Protein AF-Q54JE6-F1 (afdb_monomer_lite)

pLDDT: mean 72.39, std 23.03, range [35.91, 98.5]

Organism: Dictyostelium discoideum (NCBI:txid44689)

Structure (mmCIF, N/CA/C/O backbone):
data_AF-Q54JE6-F1
#
_entry.id   AF-Q54JE6-F1
#
loop_
_atom_site.group_PDB
_atom_site.id
_atom_site.type_symbol
_atom_site.label_atom_id
_atom_site.label_alt_id
_atom_site.label_comp_id
_atom_site.label_asym_id
_atom_site.label_entity_id
_atom_site.label_seq_id
_atom_site.pdbx_PDB_ins_code
_atom_site.Cartn_x
_atom_site.Cartn_y
_atom_site.Cartn_z
_atom_site.occupancy
_atom_site.B_iso_or_equiv
_atom_site.auth_seq_id
_atom_site.auth_comp_id
_atom_site.auth_asym_id
_atom_site.auth_atom_id
_atom_site.pdbx_PDB_model_num
ATOM 1 N N . MET A 1 1 ? 4.715 5.541 -47.141 1.00 47.19 1 MET A N 1
ATOM 2 C CA . MET A 1 1 ? 5.107 5.409 -48.562 1.00 47.19 1 MET A CA 1
ATOM 3 C C . MET A 1 1 ? 5.013 6.782 -49.216 1.00 47.19 1 MET A C 1
ATOM 5 O O . MET A 1 1 ? 3.916 7.163 -49.594 1.00 47.19 1 MET A O 1
ATOM 9 N N . ASN A 1 2 ? 6.120 7.514 -49.347 1.00 51.72 2 ASN A N 1
ATOM 10 C CA . ASN A 1 2 ? 6.160 8.755 -50.130 1.00 51.72 2 ASN A CA 1
ATOM 11 C C . ASN A 1 2 ? 7.075 8.518 -51.332 1.00 51.72 2 ASN A C 1
ATOM 13 O O . ASN A 1 2 ? 8.199 8.060 -51.156 1.00 51.72 2 ASN A O 1
ATOM 17 N N . LYS A 1 3 ? 6.564 8.752 -52.545 1.00 62.97 3 LYS A N 1
ATOM 18 C CA . LYS A 1 3 ? 7.331 8.618 -53.789 1.00 62.97 3 LYS A CA 1
ATOM 19 C C . LYS A 1 3 ? 7.951 9.968 -54.130 1.00 62.97 3 LYS A C 1
ATOM 21 O O . LYS A 1 3 ? 7.240 10.969 -54.160 1.00 62.97 3 LYS A O 1
ATOM 26 N N . GLU A 1 4 ? 9.249 9.979 -54.394 1.00 52.75 4 GLU A N 1
ATOM 27 C CA . GLU A 1 4 ? 9.979 11.173 -54.820 1.00 52.75 4 GLU A CA 1
ATOM 28 C C . GLU A 1 4 ? 9.452 11.681 -56.172 1.00 52.75 4 GLU A C 1
ATOM 30 O O . GLU A 1 4 ? 9.282 10.907 -57.118 1.00 52.75 4 GLU A O 1
ATOM 35 N N . LEU A 1 5 ? 9.203 12.991 -56.279 1.00 59.41 5 LEU A N 1
ATOM 36 C CA . LEU A 1 5 ? 8.913 13.640 -57.558 1.00 59.41 5 LEU A CA 1
ATOM 37 C C . LEU A 1 5 ? 10.229 14.015 -58.247 1.00 59.41 5 LEU A C 1
ATOM 39 O O . LEU A 1 5 ? 10.856 15.018 -57.914 1.00 59.41 5 LEU A O 1
ATOM 43 N N . PHE A 1 6 ? 10.619 13.231 -59.249 1.00 68.19 6 PHE A N 1
ATOM 44 C CA . PHE A 1 6 ? 11.761 13.539 -60.105 1.00 68.19 6 PHE A CA 1
ATOM 45 C C . PHE A 1 6 ? 11.317 14.440 -61.271 1.00 68.19 6 PHE A C 1
ATOM 47 O O . PHE A 1 6 ? 10.701 13.968 -62.228 1.00 68.19 6 PHE A O 1
ATOM 54 N N . THR A 1 7 ? 11.608 15.743 -61.212 1.00 66.06 7 THR A N 1
ATOM 55 C CA . THR A 1 7 ? 11.328 16.678 -62.316 1.00 66.06 7 THR A CA 1
ATOM 56 C C . THR A 1 7 ? 12.521 16.757 -63.283 1.00 66.06 7 THR A C 1
ATOM 58 O O . THR A 1 7 ? 13.605 17.197 -62.898 1.00 66.06 7 THR A O 1
ATOM 61 N N . PRO A 1 8 ? 12.373 16.350 -64.561 1.00 66.12 8 PRO A N 1
ATOM 62 C CA . PRO A 1 8 ? 13.481 16.366 -65.511 1.00 66.12 8 PRO A CA 1
ATOM 63 C C . PRO A 1 8 ? 13.839 17.799 -65.926 1.00 66.12 8 PRO A C 1
ATOM 65 O O . PRO A 1 8 ? 12.997 18.573 -66.390 1.00 66.12 8 PRO A O 1
ATOM 68 N N . ASN A 1 9 ? 15.116 18.147 -65.781 1.00 64.62 9 ASN A N 1
ATOM 69 C CA . ASN A 1 9 ? 15.613 19.502 -66.001 1.00 64.62 9 ASN A CA 1
ATOM 70 C C . ASN A 1 9 ? 15.615 19.864 -67.505 1.00 64.62 9 ASN A C 1
ATOM 72 O O . ASN A 1 9 ? 16.291 19.223 -68.314 1.00 64.62 9 ASN A O 1
ATOM 76 N N . LYS A 1 10 ? 14.847 20.891 -67.903 1.00 64.88 10 LYS A N 1
ATOM 77 C CA . LYS A 1 10 ? 14.688 21.300 -69.312 1.00 64.88 10 LYS A CA 1
ATOM 78 C C . LYS A 1 10 ? 15.971 21.946 -69.847 1.00 64.88 10 LYS A C 1
ATOM 80 O O . LYS A 1 10 ? 16.211 23.137 -69.650 1.00 64.88 10 LYS A O 1
ATOM 85 N N . ARG A 1 11 ? 16.767 21.183 -70.601 1.00 66.94 11 ARG A N 1
ATOM 86 C CA . ARG A 1 11 ? 17.958 21.690 -71.304 1.00 66.94 11 ARG A CA 1
ATOM 87 C C . ARG A 1 11 ? 17.539 22.710 -72.377 1.00 66.94 11 ARG A C 1
ATOM 89 O O . ARG A 1 11 ? 16.940 22.338 -73.386 1.00 66.94 11 ARG A O 1
ATOM 96 N N . LYS A 1 12 ? 17.841 23.998 -72.170 1.00 70.25 12 LYS A N 1
ATOM 97 C CA . LYS A 1 12 ? 17.668 25.037 -73.202 1.00 70.25 12 LYS A CA 1
ATOM 98 C C . LYS A 1 12 ? 18.561 24.704 -74.404 1.00 70.25 12 LYS A C 1
ATOM 100 O O . LYS A 1 12 ? 19.739 24.402 -74.222 1.00 70.25 12 LYS A O 1
ATOM 105 N N . LYS A 1 13 ? 18.017 24.778 -75.625 1.00 68.12 13 LYS A N 1
ATOM 106 C CA . LYS A 1 13 ? 18.833 24.742 -76.848 1.00 68.12 13 LYS A CA 1
ATOM 107 C C . LYS A 1 13 ? 19.619 26.049 -76.934 1.00 68.12 13 LYS A C 1
ATOM 109 O O . LYS A 1 13 ? 19.010 27.110 -77.027 1.00 68.12 13 LYS A O 1
ATOM 114 N N . ILE A 1 14 ? 20.944 25.958 -76.902 1.00 66.81 14 ILE A N 1
ATOM 115 C CA . ILE A 1 14 ? 21.840 27.071 -77.218 1.00 66.81 14 ILE A CA 1
ATOM 116 C C . ILE A 1 14 ? 22.132 26.975 -78.715 1.00 66.81 14 ILE A C 1
ATOM 118 O O . ILE A 1 14 ? 22.623 25.949 -79.186 1.00 66.81 14 ILE A O 1
ATOM 122 N N . SER A 1 15 ? 21.772 28.010 -79.468 1.00 67.81 15 SER A N 1
ATOM 123 C CA . SER A 1 15 ? 22.198 28.182 -80.855 1.00 67.81 15 SER A CA 1
ATOM 124 C C . SER A 1 15 ? 23.629 28.709 -80.865 1.00 67.81 15 SER A C 1
ATOM 126 O O . SER A 1 15 ? 23.881 29.784 -80.325 1.00 67.81 15 SER A O 1
ATOM 128 N N . TYR A 1 16 ? 24.549 27.969 -81.479 1.00 60.34 16 TYR A N 1
ATOM 129 C CA . TYR A 1 16 ? 25.920 28.425 -81.677 1.00 60.34 16 TYR A CA 1
ATOM 130 C C . TYR A 1 16 ? 25.952 29.467 -82.799 1.00 60.34 16 TYR A C 1
ATOM 132 O O . TYR A 1 16 ? 25.879 29.122 -83.976 1.00 60.34 16 TYR A O 1
ATOM 140 N N . THR A 1 17 ? 26.045 30.742 -82.431 1.00 65.56 17 THR A N 1
ATOM 141 C CA . THR A 1 17 ? 26.624 31.766 -83.302 1.00 65.56 17 THR A CA 1
ATOM 142 C C . THR A 1 17 ? 28.139 31.647 -83.201 1.00 65.56 17 THR A C 1
ATOM 144 O O . THR A 1 17 ? 28.696 31.821 -82.118 1.00 65.56 17 THR A O 1
ATOM 147 N N . GLU A 1 18 ? 28.796 31.315 -84.310 1.00 57.06 18 GLU A N 1
ATOM 148 C CA . GLU A 1 18 ? 30.257 31.279 -84.405 1.00 57.06 18 GLU A CA 1
ATOM 149 C C . GLU A 1 18 ? 30.812 32.710 -84.395 1.00 57.06 18 GLU A C 1
ATOM 151 O O . GLU A 1 18 ? 31.088 33.295 -85.441 1.00 57.06 18 GLU A O 1
ATOM 156 N N . GLU A 1 19 ? 30.968 33.296 -83.206 1.00 62.56 19 GLU A N 1
ATOM 157 C CA . GLU A 1 19 ? 31.862 34.444 -83.065 1.00 62.56 19 GLU A CA 1
ATOM 158 C C . GLU A 1 19 ? 33.317 33.963 -83.180 1.00 62.56 19 GLU A C 1
ATOM 160 O O . GLU A 1 19 ? 33.682 32.943 -82.577 1.00 62.56 19 GLU A O 1
ATOM 165 N N . PRO A 1 20 ? 34.172 34.662 -83.949 1.00 60.66 20 PRO A N 1
ATOM 166 C CA . PRO A 1 20 ? 35.583 34.329 -84.023 1.00 60.66 20 PRO A CA 1
ATOM 167 C C . PRO A 1 20 ? 36.213 34.546 -82.645 1.00 60.66 20 PRO A C 1
ATOM 169 O O . PRO A 1 20 ? 36.313 35.673 -82.169 1.00 60.66 20 PRO A O 1
ATOM 172 N N . ILE A 1 21 ? 36.642 33.453 -82.009 1.00 58.94 21 ILE A N 1
ATOM 173 C CA . ILE A 1 21 ? 37.368 33.501 -80.737 1.00 58.94 21 ILE A CA 1
ATOM 174 C C . ILE A 1 21 ? 38.667 34.267 -80.970 1.00 58.94 21 ILE A C 1
ATOM 176 O O . ILE A 1 21 ? 39.613 33.734 -81.559 1.00 58.94 21 ILE A O 1
ATOM 180 N N . ASP A 1 22 ? 38.695 35.508 -80.497 1.00 54.84 22 ASP A N 1
ATOM 181 C CA . ASP A 1 22 ? 39.857 36.377 -80.567 1.00 54.84 22 ASP A CA 1
ATOM 182 C C . ASP A 1 22 ? 40.957 35.781 -79.676 1.00 54.84 22 ASP A C 1
ATOM 184 O O . ASP A 1 22 ? 40.861 35.769 -78.446 1.00 54.84 22 ASP A O 1
ATOM 188 N N . ARG A 1 23 ? 41.981 35.175 -80.293 1.00 53.41 23 ARG A N 1
ATOM 189 C CA . ARG A 1 23 ? 43.012 34.392 -79.585 1.00 53.41 23 ARG A CA 1
ATOM 190 C C . ARG A 1 23 ? 44.082 35.280 -78.949 1.00 53.41 23 ARG A C 1
ATOM 192 O O . ARG A 1 23 ? 45.268 34.959 -79.004 1.00 53.41 23 ARG A O 1
ATOM 199 N N . GLY A 1 24 ? 43.656 36.349 -78.281 1.00 51.22 24 GLY A N 1
ATOM 200 C CA . GLY A 1 24 ? 44.458 37.137 -77.345 1.00 51.22 24 GLY A CA 1
ATOM 201 C C . GLY A 1 24 ? 44.758 36.369 -76.054 1.00 51.22 24 GLY A C 1
ATOM 202 O O . GLY A 1 24 ? 44.520 36.875 -74.960 1.00 51.22 24 GLY A O 1
ATOM 203 N N . ILE A 1 25 ? 45.246 35.127 -76.164 1.00 54.88 25 ILE A N 1
ATOM 204 C CA . ILE A 1 25 ? 45.723 34.353 -75.017 1.00 54.88 25 ILE A CA 1
ATOM 205 C C . ILE A 1 25 ? 47.024 35.009 -74.570 1.00 54.88 25 ILE A C 1
ATOM 207 O O . ILE A 1 25 ? 48.065 34.845 -75.204 1.00 54.88 25 ILE A O 1
ATOM 211 N N . ASN A 1 26 ? 46.950 35.783 -73.491 1.00 54.28 26 ASN A N 1
ATOM 212 C CA . ASN A 1 26 ? 48.115 36.440 -72.927 1.00 54.28 26 ASN A CA 1
ATOM 213 C C . ASN A 1 26 ? 48.972 35.399 -72.181 1.00 54.28 26 ASN A C 1
ATOM 215 O O . ASN A 1 26 ? 48.681 35.046 -71.036 1.00 54.28 26 ASN A O 1
ATOM 219 N N . PHE A 1 27 ? 49.985 34.859 -72.866 1.00 55.12 27 PHE A N 1
ATOM 220 C CA . PHE A 1 27 ? 50.828 33.759 -72.374 1.00 55.12 27 PHE A CA 1
ATOM 221 C C . PHE A 1 27 ? 51.676 34.125 -71.143 1.00 55.12 27 PHE A C 1
ATOM 223 O O . PHE A 1 27 ? 52.135 33.225 -70.442 1.00 55.12 27 PHE A O 1
ATOM 230 N N . ASP A 1 28 ? 51.797 35.411 -70.807 1.00 57.62 28 ASP A N 1
ATOM 231 C CA . ASP A 1 28 ? 52.508 35.889 -69.612 1.00 57.62 28 ASP A CA 1
ATOM 232 C C . ASP A 1 28 ? 51.874 35.404 -68.287 1.00 57.62 28 ASP A C 1
ATOM 234 O O . ASP A 1 28 ? 52.527 35.409 -67.246 1.00 57.62 28 ASP A O 1
ATOM 238 N N . ASN A 1 29 ? 50.626 34.916 -68.318 1.00 55.19 29 ASN A N 1
ATOM 239 C CA . ASN A 1 29 ? 49.957 34.298 -67.167 1.00 55.19 29 ASN A CA 1
ATOM 240 C C . ASN A 1 29 ? 50.205 32.782 -67.017 1.00 55.19 29 ASN A C 1
ATOM 242 O O . ASN A 1 29 ? 49.711 32.194 -66.057 1.00 55.19 29 ASN A O 1
ATOM 246 N N . VAL A 1 30 ? 50.942 32.117 -67.917 1.00 56.69 30 VAL A N 1
ATOM 247 C CA . VAL A 1 30 ? 51.125 30.649 -67.839 1.00 56.69 30 VAL A CA 1
ATOM 248 C C . VAL A 1 30 ? 51.876 30.225 -66.572 1.00 56.69 30 VAL A C 1
ATOM 250 O O . VAL A 1 30 ? 51.507 29.224 -65.968 1.00 56.69 30 VAL A O 1
ATOM 253 N N . SER A 1 31 ? 52.824 31.028 -66.081 1.00 61.62 31 SER A N 1
ATOM 254 C CA . SER A 1 31 ? 53.527 30.768 -64.811 1.00 61.62 31 SER A CA 1
ATOM 255 C C . SER A 1 31 ? 52.621 30.810 -63.567 1.00 61.62 31 SER A C 1
ATOM 257 O O . SER A 1 31 ? 53.006 30.306 -62.521 1.00 61.62 31 SER A O 1
ATOM 259 N N . ASN A 1 32 ? 51.427 31.404 -63.670 1.00 75.62 32 ASN A N 1
ATOM 260 C CA . ASN A 1 32 ? 50.409 31.458 -62.610 1.00 75.62 32 ASN A CA 1
ATOM 261 C C . ASN A 1 32 ? 49.462 30.235 -62.678 1.00 75.62 32 ASN A C 1
ATOM 263 O O . ASN A 1 32 ? 48.791 29.898 -61.706 1.00 75.62 32 ASN A O 1
ATOM 267 N N . LEU A 1 33 ? 49.414 29.530 -63.817 1.00 81.94 33 LEU A N 1
ATOM 268 C CA . LEU A 1 33 ? 48.526 28.381 -64.003 1.00 81.94 33 LEU A CA 1
ATOM 269 C C . LEU A 1 33 ? 48.927 27.192 -63.118 1.00 81.94 33 LEU A C 1
ATOM 271 O O . LEU A 1 33 ? 48.050 26.551 -62.545 1.00 81.94 33 LEU A O 1
ATOM 275 N N . ASP A 1 34 ? 50.227 26.921 -62.974 1.00 85.19 34 ASP A N 1
ATOM 276 C CA . ASP A 1 34 ? 50.728 25.821 -62.137 1.00 85.19 34 ASP A CA 1
ATOM 277 C C . ASP A 1 34 ? 50.451 26.063 -60.642 1.00 85.19 34 ASP A C 1
ATOM 279 O O . ASP A 1 34 ? 50.058 25.140 -59.927 1.00 85.19 34 ASP A O 1
ATOM 283 N N . GLU A 1 35 ? 50.573 27.310 -60.176 1.00 87.75 35 GLU A N 1
ATOM 284 C CA . GLU A 1 35 ? 50.255 27.687 -58.792 1.00 87.75 35 GLU A CA 1
ATOM 285 C C . GLU A 1 35 ? 48.742 27.605 -58.524 1.00 87.75 35 GLU A C 1
ATOM 287 O O . GLU A 1 35 ? 48.323 27.018 -57.526 1.00 87.75 35 GLU A O 1
ATOM 292 N N . GLN A 1 36 ? 47.902 28.049 -59.469 1.00 89.25 36 GLN A N 1
ATOM 293 C CA . GLN A 1 36 ? 46.447 27.845 -59.401 1.00 89.25 36 GLN A CA 1
ATOM 294 C C . GLN A 1 36 ? 46.053 26.361 -59.429 1.00 89.25 36 GLN A C 1
ATOM 296 O O . GLN A 1 36 ? 45.128 25.961 -58.725 1.00 89.25 36 GLN A O 1
ATOM 301 N N . LEU A 1 37 ? 46.733 25.526 -60.220 1.00 89.69 37 LEU A N 1
ATOM 302 C CA . LEU A 1 37 ? 46.495 24.080 -60.251 1.00 89.69 37 LEU A CA 1
ATOM 303 C C . LEU A 1 37 ? 46.862 23.418 -58.916 1.00 89.69 37 LEU A C 1
ATOM 305 O O . LEU A 1 37 ? 46.121 22.546 -58.457 1.00 89.69 37 LEU A O 1
ATOM 309 N N . PHE A 1 38 ? 47.953 23.850 -58.279 1.00 91.62 38 PHE A N 1
ATOM 310 C CA . PHE A 1 38 ? 48.349 23.386 -56.951 1.00 91.62 38 PHE A CA 1
ATOM 311 C C . PHE A 1 38 ? 47.342 23.810 -55.869 1.00 91.62 38 PHE A C 1
ATOM 313 O O . PHE A 1 38 ? 46.868 22.960 -55.118 1.00 91.62 38 PHE A O 1
ATOM 320 N N . GLU A 1 39 ? 46.932 25.082 -55.851 1.00 93.31 39 GLU A N 1
ATOM 321 C CA . GLU A 1 39 ? 45.883 25.615 -54.965 1.00 93.31 39 GLU A CA 1
ATOM 322 C C . GLU A 1 39 ? 44.563 24.830 -55.122 1.00 93.31 39 GLU A C 1
ATOM 324 O O . GLU A 1 39 ? 43.962 24.394 -54.138 1.00 93.31 39 GLU A O 1
ATOM 329 N N . ILE A 1 40 ? 44.139 24.560 -56.364 1.00 94.19 40 ILE A N 1
ATOM 330 C CA . ILE A 1 40 ? 42.945 23.757 -56.669 1.00 94.19 40 ILE A CA 1
ATOM 331 C C . ILE A 1 40 ? 43.082 22.318 -56.151 1.00 94.19 40 ILE A C 1
ATOM 333 O O . ILE A 1 40 ? 42.101 21.761 -55.654 1.00 94.19 40 ILE A O 1
ATOM 337 N N . GLU A 1 41 ? 44.254 21.687 -56.258 1.00 93.00 41 GLU A N 1
ATOM 338 C CA . GLU A 1 41 ? 44.448 20.320 -55.759 1.00 93.00 41 GLU A CA 1
ATOM 339 C C . GLU A 1 41 ? 44.505 20.269 -54.224 1.00 93.00 41 GLU A C 1
ATOM 341 O O . GLU A 1 41 ? 43.880 19.392 -53.626 1.00 93.00 41 GLU A O 1
ATOM 346 N N . CYS A 1 42 ? 45.119 21.261 -53.570 1.00 94.81 42 CYS A N 1
ATOM 347 C CA . CYS A 1 42 ? 45.033 21.444 -52.119 1.00 94.81 42 CYS A CA 1
ATOM 348 C C . CYS A 1 42 ? 43.576 21.595 -51.652 1.00 94.81 42 CYS A C 1
ATOM 350 O O . CYS A 1 42 ? 43.145 20.879 -50.746 1.00 94.81 42 CYS A O 1
ATOM 352 N N . GLN A 1 43 ? 42.784 22.438 -52.320 1.00 96.56 43 GLN A N 1
ATOM 353 C CA . GLN A 1 43 ? 41.356 22.589 -52.028 1.00 96.56 43 GLN A CA 1
ATOM 354 C C . GLN A 1 43 ? 40.570 21.295 -52.291 1.00 96.56 43 GLN A C 1
ATOM 356 O O . GLN A 1 43 ? 39.657 20.967 -51.532 1.00 96.56 43 GLN A O 1
ATOM 361 N N . ARG A 1 44 ? 40.894 20.517 -53.334 1.00 95.56 44 ARG A N 1
ATOM 362 C CA . ARG A 1 44 ? 40.260 19.207 -53.593 1.00 95.56 44 ARG A CA 1
ATOM 363 C C . ARG A 1 44 ? 40.569 18.185 -52.504 1.00 95.56 44 ARG A C 1
ATOM 365 O O . ARG A 1 44 ? 39.676 17.415 -52.147 1.00 95.56 44 ARG A O 1
ATOM 372 N N . GLU A 1 45 ? 41.797 18.164 -51.994 1.00 95.06 45 GLU A N 1
ATOM 373 C CA . GLU A 1 45 ? 42.212 17.310 -50.881 1.00 95.06 45 GLU A CA 1
ATOM 374 C C . GLU A 1 45 ? 41.483 17.700 -49.587 1.00 95.06 45 GLU A C 1
ATOM 376 O O . GLU A 1 45 ? 40.865 16.846 -48.949 1.00 95.06 45 GLU A O 1
ATOM 381 N N . GLU A 1 46 ? 41.443 18.992 -49.249 1.00 95.81 46 GLU A N 1
ATOM 382 C CA . GLU A 1 46 ? 40.703 19.507 -48.090 1.00 95.81 46 GLU A CA 1
ATOM 383 C C . GLU A 1 46 ? 39.208 19.150 -48.169 1.00 95.81 46 GLU A C 1
ATOM 385 O O . GLU A 1 46 ? 38.663 18.541 -47.246 1.00 95.81 46 GLU A O 1
ATOM 390 N N . ASN A 1 47 ? 38.569 19.400 -49.319 1.00 96.75 47 ASN A N 1
ATOM 391 C CA . ASN A 1 47 ? 37.180 19.012 -49.586 1.00 96.75 47 ASN A CA 1
ATOM 392 C C . ASN A 1 47 ? 36.946 17.491 -49.483 1.00 96.75 47 ASN A C 1
ATOM 394 O O . ASN A 1 47 ? 35.831 17.056 -49.182 1.00 96.75 47 ASN A O 1
ATOM 398 N N . ARG A 1 48 ? 37.954 16.656 -49.770 1.00 96.75 48 ARG A N 1
ATOM 399 C CA . ARG A 1 48 ? 37.856 15.194 -49.628 1.00 96.75 48 ARG A CA 1
ATOM 400 C C . ARG A 1 48 ? 37.852 14.804 -48.152 1.00 96.75 48 ARG A C 1
ATOM 402 O O . ARG A 1 48 ? 36.959 14.078 -47.719 1.00 96.75 48 ARG A O 1
ATOM 409 N N . GLN A 1 49 ? 38.787 15.350 -47.379 1.00 96.12 49 GLN A N 1
ATOM 410 C CA . GLN A 1 49 ? 38.890 15.116 -45.938 1.00 96.12 49 GLN A CA 1
ATOM 411 C C . GLN A 1 49 ? 37.678 15.666 -45.174 1.00 96.12 49 GLN A C 1
ATOM 413 O O . GLN A 1 49 ? 37.215 15.043 -44.219 1.00 96.12 49 GLN A O 1
ATOM 418 N N . GLU A 1 50 ? 37.127 16.809 -45.588 1.00 96.50 50 GLU A N 1
ATOM 419 C CA . GLU A 1 50 ? 35.895 17.350 -45.011 1.00 96.50 50 GLU A CA 1
ATOM 420 C C . GLU A 1 50 ? 34.693 16.433 -45.285 1.00 96.50 50 GLU A C 1
ATOM 422 O O . GLU A 1 50 ? 33.963 16.095 -44.354 1.00 96.50 50 GLU A O 1
ATOM 427 N N . LYS A 1 51 ? 34.528 15.931 -46.517 1.00 96.06 51 LYS A N 1
ATOM 428 C CA . LYS A 1 51 ? 33.468 14.958 -46.847 1.00 96.06 51 LYS A CA 1
ATOM 429 C C . LYS A 1 51 ? 33.566 13.673 -46.025 1.00 96.06 51 LYS A C 1
ATOM 431 O O . LYS A 1 51 ? 32.538 13.143 -45.608 1.00 96.06 51 LYS A O 1
ATOM 436 N N . GLU A 1 52 ? 34.774 13.178 -45.762 1.00 95.69 52 GLU A N 1
ATOM 437 C CA . GLU A 1 52 ? 34.976 12.009 -44.896 1.00 95.69 52 GLU A CA 1
ATOM 438 C C . GLU A 1 52 ? 34.617 12.302 -43.431 1.00 95.69 52 GLU A C 1
ATOM 440 O O . GLU A 1 52 ? 33.912 11.503 -42.808 1.00 95.69 52 GLU A O 1
ATOM 445 N N . LYS A 1 53 ? 35.003 13.473 -42.901 1.00 97.19 53 LYS A N 1
ATOM 446 C CA . LYS A 1 53 ? 34.602 13.934 -41.557 1.00 97.19 53 LYS A CA 1
ATOM 447 C C . LYS A 1 53 ? 33.081 14.074 -41.434 1.00 97.19 53 LYS A C 1
ATOM 449 O O . LYS A 1 53 ? 32.510 13.570 -40.470 1.00 97.19 53 LYS A O 1
ATOM 454 N N . ILE A 1 54 ? 32.423 14.698 -42.416 1.00 97.19 54 ILE A N 1
ATOM 455 C CA . ILE A 1 54 ? 30.960 14.854 -42.462 1.00 97.19 54 ILE A CA 1
ATOM 456 C C . ILE A 1 54 ? 30.280 13.482 -42.475 1.00 97.19 54 ILE A C 1
ATOM 458 O O . ILE A 1 54 ? 29.383 13.247 -41.673 1.00 97.19 54 ILE A O 1
ATOM 462 N N . LYS A 1 55 ? 30.738 12.547 -43.315 1.00 97.31 55 LYS A N 1
ATOM 463 C CA . LYS A 1 55 ? 30.17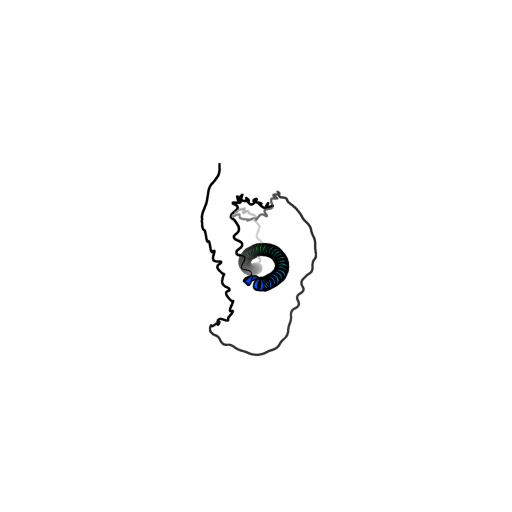8 11.189 -43.396 1.00 97.31 55 LYS A CA 1
ATOM 464 C C . LYS A 1 55 ? 30.327 10.405 -42.086 1.00 97.31 55 LYS A C 1
ATOM 466 O O . LYS A 1 55 ? 29.419 9.668 -41.704 1.00 97.31 55 LYS A O 1
ATOM 471 N N . PHE A 1 56 ? 31.454 10.555 -41.388 1.00 96.06 56 PHE A N 1
ATOM 472 C CA . PHE A 1 56 ? 31.654 9.945 -40.070 1.00 96.06 56 PHE A CA 1
ATOM 473 C C . PHE A 1 56 ? 30.734 10.567 -39.007 1.00 96.06 56 PHE A C 1
ATOM 475 O O . PHE A 1 56 ? 30.130 9.850 -38.207 1.00 96.06 56 PHE A O 1
ATOM 482 N N . GLU A 1 57 ? 30.579 11.893 -39.018 1.00 97.00 57 GLU A N 1
ATOM 483 C CA . GLU A 1 57 ? 29.669 12.597 -38.113 1.00 97.00 57 GLU A CA 1
ATOM 484 C C . GLU A 1 57 ? 28.201 12.236 -38.382 1.00 97.00 57 GLU A C 1
ATOM 486 O O . GLU A 1 57 ? 27.452 11.988 -37.442 1.00 97.00 57 GLU A O 1
ATOM 491 N N . GLU A 1 58 ? 27.798 12.112 -39.646 1.00 97.25 58 GLU A N 1
ATOM 492 C CA . GLU A 1 58 ? 26.458 11.679 -40.049 1.00 97.25 58 GLU A CA 1
ATOM 493 C C . GLU A 1 58 ? 26.136 10.278 -39.505 1.00 97.25 58 GLU A C 1
ATOM 495 O O . GLU A 1 58 ? 25.098 10.079 -38.875 1.00 97.25 58 GLU A O 1
ATOM 500 N N . GLN A 1 59 ? 27.059 9.318 -39.642 1.00 97.56 59 GLN A N 1
ATOM 501 C CA . GLN A 1 59 ? 26.912 7.984 -39.043 1.00 97.56 59 GLN A CA 1
ATOM 502 C C . GLN A 1 59 ? 26.812 8.046 -37.510 1.00 97.56 59 GLN A C 1
ATOM 504 O O . GLN A 1 59 ? 26.002 7.336 -36.908 1.00 97.56 59 GLN A O 1
ATOM 509 N N . ARG A 1 60 ? 27.592 8.923 -36.864 1.00 97.50 60 ARG A N 1
ATOM 510 C CA . ARG A 1 60 ? 27.536 9.151 -35.411 1.00 97.50 60 ARG A CA 1
ATOM 511 C C . ARG A 1 60 ? 26.193 9.741 -34.968 1.00 97.50 60 ARG A C 1
ATOM 513 O O . ARG A 1 60 ? 25.697 9.372 -33.904 1.00 97.50 60 ARG A O 1
ATOM 520 N N . ILE A 1 61 ? 25.606 10.634 -35.764 1.00 97.75 61 ILE A N 1
ATOM 521 C CA . ILE A 1 61 ? 24.281 11.219 -35.525 1.00 97.75 61 ILE A CA 1
ATOM 522 C C . ILE A 1 61 ? 23.193 10.152 -35.695 1.00 97.75 61 ILE A C 1
ATOM 524 O O . ILE A 1 61 ? 22.405 9.967 -34.773 1.00 97.75 61 ILE A O 1
ATOM 528 N N . GLN A 1 62 ? 23.209 9.374 -36.783 1.00 97.44 62 GLN A N 1
ATOM 529 C CA . GLN A 1 62 ? 22.239 8.293 -37.027 1.00 97.44 62 GLN A CA 1
ATOM 530 C C . GLN A 1 62 ? 22.242 7.218 -35.922 1.00 97.44 62 GLN A C 1
ATOM 532 O O . GLN A 1 62 ? 21.199 6.647 -35.600 1.00 97.44 62 GLN A O 1
ATOM 537 N N . LEU A 1 63 ? 23.401 6.922 -35.318 1.00 97.19 63 LEU A N 1
ATOM 538 C CA . LEU A 1 63 ? 23.483 6.020 -34.162 1.00 97.19 63 LEU A CA 1
ATOM 539 C C . LEU A 1 63 ? 22.846 6.630 -32.905 1.00 97.19 63 LEU A C 1
ATOM 541 O O . LEU A 1 63 ? 22.091 5.945 -32.218 1.00 97.19 63 LEU A O 1
ATOM 545 N N . LYS A 1 64 ? 23.099 7.916 -32.628 1.00 97.94 64 LYS A N 1
ATOM 546 C CA . LYS A 1 64 ? 22.483 8.633 -31.497 1.00 97.94 64 LYS A CA 1
ATOM 547 C C . LYS A 1 64 ? 20.974 8.792 -31.659 1.00 97.94 64 LYS A C 1
ATOM 549 O O . LYS A 1 64 ? 20.259 8.688 -30.673 1.00 97.94 64 LYS A O 1
ATOM 554 N N . GLU A 1 65 ? 20.491 9.022 -32.876 1.00 97.31 65 GLU A N 1
ATOM 555 C CA . GLU A 1 65 ? 19.061 9.098 -33.189 1.00 97.31 65 GLU A CA 1
ATOM 556 C C . GLU A 1 65 ? 18.360 7.771 -32.863 1.00 97.31 65 GLU A C 1
ATOM 558 O O . GLU A 1 65 ? 17.370 7.757 -32.141 1.00 97.31 65 GLU A O 1
ATOM 563 N N . LYS A 1 66 ? 18.939 6.632 -33.271 1.00 97.69 66 LYS A N 1
ATOM 564 C CA . LYS A 1 66 ? 18.430 5.301 -32.893 1.00 97.69 66 LYS A CA 1
ATOM 565 C C . LYS A 1 66 ? 18.439 5.074 -31.377 1.00 97.69 66 LYS A C 1
ATOM 567 O O . LYS A 1 66 ? 17.460 4.567 -30.840 1.00 97.69 66 LYS A O 1
ATOM 572 N N . GLU A 1 67 ? 19.512 5.469 -30.689 1.00 97.69 67 GLU A N 1
ATOM 573 C CA . GLU A 1 67 ? 19.617 5.357 -29.226 1.00 97.69 67 GLU A CA 1
ATOM 574 C C . GLU A 1 67 ? 18.590 6.244 -28.494 1.00 97.69 67 GLU A C 1
ATOM 576 O O . GLU A 1 67 ? 18.084 5.866 -27.437 1.00 97.69 67 GLU A O 1
ATOM 581 N N . LEU A 1 68 ? 18.271 7.422 -29.041 1.00 98.00 68 LEU A N 1
ATOM 582 C CA . LEU A 1 68 ? 17.237 8.311 -28.510 1.00 98.00 68 LEU A CA 1
ATOM 583 C C . LEU A 1 68 ? 15.836 7.738 -28.734 1.00 98.00 68 LEU A C 1
ATOM 585 O O . LEU A 1 68 ? 15.085 7.654 -27.768 1.00 98.00 68 LEU A O 1
ATOM 589 N N . ASN A 1 69 ? 15.526 7.256 -29.939 1.00 97.75 69 ASN A N 1
ATOM 590 C CA . ASN A 1 69 ? 14.227 6.649 -30.250 1.00 97.75 69 ASN A CA 1
ATOM 591 C C . ASN A 1 69 ? 13.961 5.396 -29.388 1.00 97.75 69 ASN A C 1
ATOM 593 O O . ASN A 1 69 ? 12.838 5.161 -28.952 1.00 97.75 69 ASN A O 1
ATOM 597 N N . GLU A 1 70 ? 14.992 4.598 -29.078 1.00 97.19 70 GLU A N 1
ATOM 598 C CA . GLU A 1 70 ? 14.845 3.461 -28.157 1.00 97.19 70 GLU A CA 1
ATOM 599 C C . GLU A 1 70 ? 14.631 3.908 -26.697 1.00 97.19 70 GLU A C 1
ATOM 601 O O . GLU A 1 70 ? 13.910 3.253 -25.943 1.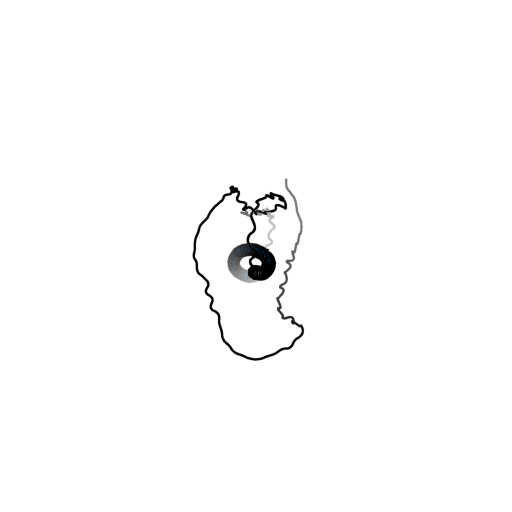00 97.19 70 GLU A O 1
ATOM 606 N N . LYS A 1 71 ? 15.221 5.035 -26.276 1.00 98.25 71 LYS A N 1
ATOM 607 C CA . LYS A 1 71 ? 14.957 5.621 -24.950 1.00 98.25 71 LYS A CA 1
ATOM 608 C C . LYS A 1 71 ? 13.563 6.230 -24.854 1.00 98.25 71 LYS A C 1
ATOM 610 O O . LYS A 1 71 ? 12.960 6.101 -23.797 1.00 98.25 71 LYS A O 1
ATOM 615 N N . GLU A 1 72 ? 13.075 6.858 -25.920 1.00 97.50 72 GLU A N 1
ATOM 616 C CA . GLU A 1 72 ? 11.713 7.390 -26.033 1.00 97.50 72 GLU A CA 1
ATOM 617 C C . GLU A 1 72 ? 10.690 6.257 -25.890 1.00 97.50 72 GLU A C 1
ATOM 619 O O . GLU A 1 72 ? 9.910 6.267 -24.945 1.00 97.50 72 GLU A O 1
ATOM 624 N N . PHE A 1 73 ? 10.822 5.180 -26.673 1.00 97.88 73 PHE A N 1
ATOM 625 C CA . PHE A 1 73 ? 9.956 3.998 -26.557 1.00 97.88 73 PHE A CA 1
ATOM 626 C C . PHE A 1 73 ? 9.926 3.393 -25.136 1.00 97.88 73 PHE A C 1
ATOM 628 O O . PHE A 1 73 ? 8.871 3.017 -24.630 1.00 97.88 73 PHE A O 1
ATOM 635 N N . ARG A 1 74 ? 11.078 3.334 -24.450 1.00 97.81 74 ARG A N 1
ATOM 636 C CA . ARG A 1 74 ? 11.179 2.863 -23.050 1.00 97.81 74 ARG A CA 1
ATOM 637 C C . ARG A 1 74 ? 10.640 3.857 -22.013 1.00 97.81 74 ARG A C 1
ATOM 639 O O . ARG A 1 74 ? 10.471 3.478 -20.853 1.00 97.81 74 ARG A O 1
ATOM 646 N N . LEU A 1 75 ? 10.468 5.129 -22.368 1.00 98.06 75 LEU A N 1
ATOM 647 C CA . LEU A 1 75 ? 9.796 6.119 -21.526 1.00 98.06 75 LEU A CA 1
ATOM 648 C C . LEU A 1 75 ? 8.282 6.014 -21.704 1.00 98.06 75 LEU A C 1
ATOM 650 O O . LEU A 1 75 ? 7.593 5.979 -20.691 1.00 98.06 75 LEU A O 1
ATOM 654 N N . ASP A 1 76 ? 7.797 5.845 -22.935 1.00 97.75 76 ASP A N 1
ATOM 655 C CA . ASP A 1 76 ? 6.378 5.617 -23.239 1.00 97.75 76 ASP A CA 1
ATOM 656 C C . ASP A 1 76 ? 5.851 4.343 -22.549 1.00 97.75 76 ASP A C 1
ATOM 658 O O . ASP A 1 76 ? 4.792 4.357 -21.921 1.00 97.75 76 ASP A O 1
ATOM 662 N N . GLU A 1 77 ? 6.625 3.249 -22.590 1.00 96.81 77 GLU A N 1
ATOM 663 C CA . GLU A 1 77 ? 6.319 1.994 -21.883 1.00 96.81 77 GLU A CA 1
ATOM 664 C C . GLU A 1 77 ? 6.153 2.224 -20.369 1.00 96.81 77 GLU A C 1
ATOM 666 O O . GLU A 1 77 ? 5.178 1.775 -19.765 1.00 96.81 77 GLU A O 1
ATOM 671 N N . LYS A 1 78 ? 7.048 3.011 -19.761 1.00 98.25 78 LYS A N 1
ATOM 672 C CA . LYS A 1 78 ? 6.984 3.357 -18.332 1.00 98.25 78 LYS A CA 1
ATOM 673 C C . LYS A 1 78 ? 5.884 4.350 -17.991 1.00 98.25 78 LYS A C 1
ATOM 675 O O . LYS A 1 78 ? 5.344 4.290 -16.891 1.00 98.25 78 LYS A O 1
ATOM 680 N N . GLU A 1 79 ? 5.563 5.282 -18.883 1.00 97.81 79 GLU A N 1
ATOM 681 C CA . GLU A 1 79 ? 4.434 6.191 -18.692 1.00 97.81 79 GLU A CA 1
ATOM 682 C C . GLU A 1 79 ? 3.119 5.401 -18.660 1.00 97.81 79 GLU A C 1
ATOM 684 O O . GLU A 1 79 ? 2.285 5.645 -17.787 1.00 97.81 79 GLU A O 1
ATOM 689 N N . PHE A 1 80 ? 2.989 4.383 -19.516 1.00 97.69 80 PHE A N 1
ATOM 690 C CA . PHE A 1 80 ? 1.860 3.455 -19.497 1.00 97.69 80 PHE A CA 1
ATOM 691 C C . PHE A 1 80 ? 1.790 2.622 -18.202 1.00 97.69 80 PHE A C 1
ATOM 693 O O . PHE A 1 80 ? 0.726 2.559 -17.584 1.00 97.69 80 PHE A O 1
ATOM 700 N N . GLU A 1 81 ? 2.909 2.042 -17.742 1.00 97.88 81 GLU A N 1
ATOM 701 C CA . GLU A 1 81 ? 2.982 1.336 -16.446 1.00 97.88 81 GLU A CA 1
ATOM 702 C C . GLU A 1 81 ? 2.557 2.240 -15.275 1.00 97.88 81 GLU A C 1
ATOM 704 O O . GLU A 1 81 ? 1.743 1.853 -14.434 1.00 97.88 81 GLU A O 1
ATOM 709 N N . ILE A 1 82 ? 3.070 3.474 -15.241 1.00 98.25 82 ILE A N 1
ATOM 710 C CA . ILE A 1 82 ? 2.770 4.465 -14.201 1.00 98.25 82 ILE A CA 1
ATOM 711 C C . ILE A 1 82 ? 1.288 4.872 -14.218 1.00 98.25 82 ILE A C 1
ATOM 713 O O . ILE A 1 82 ? 0.713 5.109 -13.154 1.00 98.25 82 ILE A O 1
ATOM 717 N N . GLU A 1 83 ? 0.648 4.973 -15.384 1.00 98.00 83 GLU A N 1
ATOM 718 C CA . GLU A 1 83 ? -0.776 5.321 -15.473 1.00 98.00 83 GLU A CA 1
ATOM 719 C C . GLU A 1 83 ? -1.687 4.173 -14.997 1.00 98.00 83 GLU A C 1
ATOM 721 O O . GLU A 1 83 ? -2.655 4.418 -14.273 1.00 98.00 83 GLU A O 1
ATOM 726 N N . ASP A 1 84 ? -1.334 2.918 -15.292 1.00 97.62 84 ASP A N 1
ATOM 727 C CA . ASP A 1 84 ? -2.014 1.731 -14.750 1.00 97.62 84 ASP A CA 1
ATOM 728 C C . ASP A 1 84 ? -1.852 1.630 -13.214 1.00 97.62 84 ASP A C 1
ATOM 730 O O . ASP A 1 84 ? -2.813 1.354 -12.489 1.00 97.62 84 ASP A O 1
ATOM 734 N N . GLU A 1 85 ? -0.670 1.945 -12.670 1.00 98.25 85 GLU A N 1
ATOM 735 C CA . GLU A 1 85 ? -0.469 2.052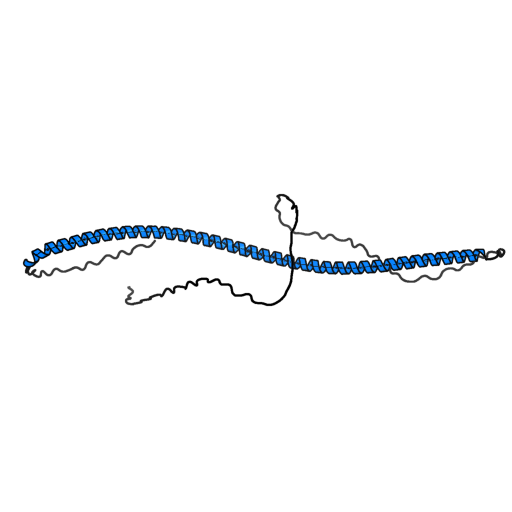 -11.216 1.00 98.25 85 GLU A CA 1
ATOM 736 C C . GLU A 1 85 ? -1.290 3.185 -10.573 1.00 98.25 85 GLU A C 1
ATOM 738 O O . GLU A 1 85 ? -1.885 2.980 -9.507 1.00 98.25 85 GLU A O 1
ATOM 743 N N . LYS A 1 86 ? -1.386 4.363 -11.209 1.00 97.69 86 LYS A N 1
ATOM 744 C CA . LYS A 1 86 ? -2.251 5.461 -10.732 1.00 97.69 86 LYS A CA 1
ATOM 745 C C . LYS A 1 86 ? -3.719 5.049 -10.694 1.00 97.69 86 LYS A C 1
ATOM 747 O O . LYS A 1 86 ? -4.403 5.361 -9.719 1.00 97.69 86 LYS A O 1
ATOM 752 N N . GLU A 1 87 ? -4.211 4.356 -11.719 1.00 98.06 87 GLU A N 1
ATOM 753 C CA . GLU A 1 87 ? -5.606 3.914 -11.775 1.00 98.06 87 GLU A CA 1
ATOM 754 C C . GLU A 1 87 ? -5.906 2.867 -10.688 1.00 98.06 87 GLU A C 1
ATOM 756 O O . GLU A 1 87 ? -6.907 2.993 -9.977 1.00 98.06 87 GLU A O 1
ATOM 761 N N . LYS A 1 88 ? -4.996 1.914 -10.445 1.00 98.19 88 LYS A N 1
ATOM 762 C CA . LYS A 1 88 ? -5.089 0.977 -9.306 1.00 98.19 88 LYS A CA 1
ATOM 763 C C . LYS A 1 88 ? -5.119 1.704 -7.959 1.00 98.19 88 LYS A C 1
ATOM 765 O O . LYS A 1 88 ? -5.946 1.386 -7.104 1.00 98.19 88 LYS A O 1
ATOM 770 N N . LEU A 1 89 ? -4.262 2.711 -7.764 1.00 98.12 89 LEU A N 1
ATOM 771 C CA . LEU A 1 89 ? -4.265 3.538 -6.550 1.00 98.12 89 LEU A CA 1
ATOM 772 C C . LEU A 1 89 ? -5.566 4.339 -6.396 1.00 98.12 89 LEU A C 1
ATOM 774 O O . LEU A 1 89 ? -6.076 4.469 -5.281 1.00 98.12 89 LEU A O 1
ATOM 778 N N . ARG A 1 90 ? -6.142 4.839 -7.497 1.00 98.06 90 ARG A N 1
ATOM 779 C CA . ARG A 1 90 ? -7.434 5.540 -7.498 1.00 98.06 90 ARG A CA 1
ATOM 780 C C . ARG A 1 90 ? -8.576 4.613 -7.081 1.00 98.06 90 ARG A C 1
ATOM 782 O O . ARG A 1 90 ? -9.412 5.019 -6.275 1.00 98.06 90 ARG A O 1
ATOM 789 N N . GLN A 1 91 ? -8.592 3.375 -7.576 1.00 97.62 91 GLN A N 1
ATOM 790 C CA . GLN A 1 91 ? -9.572 2.354 -7.187 1.00 97.62 91 GLN A CA 1
ATOM 791 C C . GLN A 1 91 ? -9.446 2.000 -5.698 1.00 97.62 91 GLN A C 1
ATOM 793 O O . GLN A 1 91 ? -10.429 2.105 -4.963 1.00 97.62 91 GLN A O 1
ATOM 798 N N . LEU A 1 92 ? -8.230 1.720 -5.217 1.00 98.25 92 LEU A N 1
ATOM 799 C CA . LEU A 1 92 ? -7.969 1.420 -3.804 1.00 98.25 92 LEU A CA 1
ATOM 800 C C . LEU A 1 92 ? -8.371 2.578 -2.868 1.00 98.25 92 LEU A C 1
ATOM 802 O O . LEU A 1 92 ? -8.894 2.347 -1.779 1.00 98.25 92 LEU A O 1
ATOM 806 N N . ALA A 1 93 ? -8.176 3.832 -3.287 1.00 98.00 93 ALA A N 1
ATOM 807 C CA . ALA A 1 93 ? -8.616 5.003 -2.527 1.00 98.00 93 ALA A CA 1
ATOM 808 C C . ALA A 1 93 ? -10.153 5.119 -2.447 1.00 98.00 93 ALA A C 1
ATOM 810 O O . ALA A 1 93 ? -10.689 5.540 -1.419 1.00 98.00 93 ALA A O 1
ATOM 811 N N . VAL A 1 94 ? -10.877 4.730 -3.504 1.00 98.31 94 VAL A N 1
ATOM 812 C CA . VAL A 1 94 ? -12.349 4.669 -3.497 1.00 98.31 94 VAL A CA 1
ATOM 813 C C . VAL A 1 94 ? -12.841 3.560 -2.563 1.00 98.31 94 VAL A C 1
ATOM 815 O O . VAL A 1 94 ? -13.712 3.825 -1.734 1.00 98.31 94 VAL A O 1
ATOM 818 N N . GLU A 1 95 ? -12.258 2.361 -2.632 1.00 97.94 95 GLU A N 1
ATOM 819 C CA . GLU A 1 95 ? -12.576 1.251 -1.721 1.00 97.94 95 GLU A CA 1
ATOM 820 C C . GLU A 1 95 ? -12.312 1.625 -0.255 1.00 97.94 95 GLU A C 1
ATOM 822 O O . GLU A 1 95 ? -13.174 1.435 0.607 1.00 97.94 95 GLU A O 1
ATOM 827 N N . LEU A 1 96 ? -11.162 2.242 0.038 1.00 98.38 96 LEU A N 1
ATOM 828 C CA . LEU A 1 96 ? -10.831 2.698 1.387 1.00 98.38 96 LEU A CA 1
ATOM 829 C C . LEU A 1 96 ? -11.881 3.688 1.916 1.00 98.38 96 LEU A C 1
ATOM 831 O O . LEU A 1 96 ? -12.394 3.496 3.018 1.00 98.38 96 LEU A O 1
ATOM 835 N N . ASN A 1 97 ? -12.273 4.688 1.122 1.00 98.19 97 ASN A N 1
ATOM 836 C CA . ASN A 1 97 ? -13.309 5.651 1.513 1.00 98.19 97 ASN A CA 1
ATOM 837 C C . ASN A 1 97 ? -14.680 4.992 1.763 1.00 98.19 97 ASN A C 1
ATOM 839 O O . ASN A 1 97 ? -15.395 5.397 2.686 1.00 98.19 97 ASN A O 1
ATOM 843 N N . GLN A 1 98 ? -15.040 3.954 0.999 1.00 97.81 98 GLN A N 1
ATOM 844 C CA . GLN A 1 98 ? -16.251 3.164 1.250 1.00 97.81 98 GLN A CA 1
ATOM 845 C C . GLN A 1 98 ? -16.157 2.415 2.588 1.00 97.81 98 GLN A C 1
ATOM 847 O O . GLN A 1 98 ? -17.060 2.535 3.418 1.00 97.81 98 GLN A O 1
ATOM 852 N N . THR A 1 99 ? -15.045 1.718 2.856 1.00 98.25 99 THR A N 1
ATOM 853 C CA . THR A 1 99 ? -14.862 0.990 4.127 1.00 98.25 99 THR A CA 1
ATOM 854 C C . THR A 1 99 ? -14.851 1.914 5.348 1.00 98.25 99 THR A C 1
ATOM 856 O O . THR A 1 99 ? -15.457 1.576 6.365 1.00 98.25 99 THR A O 1
ATOM 859 N N . VAL A 1 100 ? -14.243 3.103 5.253 1.00 98.31 100 VAL A N 1
ATOM 860 C CA . VAL A 1 100 ? -14.280 4.122 6.316 1.00 98.31 100 VAL A CA 1
ATOM 861 C C . VAL A 1 100 ? -15.716 4.592 6.560 1.00 98.31 100 VAL A C 1
ATOM 863 O O . VAL A 1 100 ? -16.171 4.580 7.703 1.00 98.31 100 VAL A O 1
ATOM 866 N N . SER A 1 101 ? -16.469 4.896 5.498 1.00 97.94 101 SER A N 1
ATOM 867 C CA . SER A 1 101 ? -17.881 5.297 5.597 1.00 97.94 101 SER A CA 1
ATOM 868 C C . SER A 1 101 ? -18.748 4.213 6.257 1.00 97.94 101 SER A C 1
ATOM 870 O O . SER A 1 101 ? -19.580 4.506 7.118 1.00 97.94 101 SER A O 1
ATOM 872 N N . GLU A 1 102 ? -18.532 2.937 5.920 1.00 98.25 102 GLU A N 1
ATOM 873 C CA . GLU A 1 102 ? -19.199 1.816 6.591 1.00 98.25 102 GLU A CA 1
ATOM 874 C C . GLU A 1 102 ? -18.837 1.705 8.078 1.00 98.25 102 GLU A C 1
ATOM 876 O O . GLU A 1 102 ? -19.704 1.398 8.901 1.00 98.25 102 GLU A O 1
ATOM 881 N N . ILE A 1 103 ? -17.565 1.915 8.430 1.00 98.44 103 ILE A N 1
ATOM 882 C CA . ILE A 1 103 ? -17.090 1.882 9.818 1.00 98.44 103 ILE A CA 1
ATOM 883 C C . ILE A 1 103 ? -17.715 3.028 10.618 1.00 98.44 103 ILE A C 1
ATOM 885 O O . ILE A 1 103 ? -18.174 2.790 11.735 1.00 98.44 103 ILE A O 1
ATOM 889 N N . GLU A 1 104 ? -17.823 4.235 10.061 1.00 98.38 104 GLU A N 1
ATOM 890 C CA . GLU A 1 104 ? -18.504 5.361 10.711 1.00 98.38 104 GLU A CA 1
ATOM 891 C C . GLU A 1 104 ? -19.988 5.067 10.977 1.00 98.38 104 GLU A C 1
ATOM 893 O O . GLU A 1 104 ? -20.483 5.313 12.082 1.00 98.38 104 GLU A O 1
ATOM 898 N N . ILE A 1 105 ? -20.698 4.487 10.001 1.00 98.00 105 ILE A N 1
ATOM 899 C CA . ILE A 1 105 ? -22.105 4.081 10.156 1.00 98.00 105 ILE A CA 1
ATOM 900 C C . ILE A 1 105 ? -22.240 3.015 11.253 1.00 98.00 105 ILE A C 1
ATOM 902 O O . ILE A 1 105 ? -23.078 3.152 12.146 1.00 98.00 105 ILE A O 1
ATOM 906 N N . LYS A 1 106 ? -21.398 1.973 11.228 1.00 98.50 106 LYS A N 1
ATOM 907 C CA . LYS A 1 106 ? -21.398 0.903 12.243 1.00 98.50 106 LYS A CA 1
ATOM 908 C C . LYS A 1 106 ? -21.037 1.437 13.634 1.00 98.50 106 LYS A C 1
ATOM 910 O O . LYS A 1 106 ? -21.622 0.988 14.614 1.00 98.50 106 LYS A O 1
ATOM 915 N N . THR A 1 107 ? -20.139 2.418 13.725 1.00 98.12 107 THR A N 1
ATOM 916 C CA . THR A 1 107 ? -19.747 3.065 14.989 1.00 98.12 107 THR A CA 1
ATOM 917 C C . THR A 1 107 ? -20.920 3.829 15.603 1.00 98.12 107 THR A C 1
ATOM 919 O O . THR A 1 107 ? -21.247 3.591 16.763 1.00 98.12 107 THR A O 1
ATOM 922 N N . LYS A 1 108 ? -21.637 4.647 14.818 1.00 98.12 108 LYS A N 1
ATOM 923 C CA . LYS A 1 108 ? -22.860 5.337 15.278 1.00 98.12 108 LYS A CA 1
ATOM 924 C C . LYS A 1 108 ? -23.943 4.348 15.733 1.00 98.12 108 LYS A C 1
ATOM 926 O O . LYS A 1 108 ? -24.515 4.505 16.805 1.00 98.12 108 LYS A O 1
ATOM 931 N N . GLN A 1 109 ? -24.159 3.267 14.978 1.00 98.00 109 GLN A N 1
ATOM 932 C CA . GLN A 1 109 ? -25.102 2.205 15.362 1.00 98.00 109 GLN A CA 1
ATOM 933 C C . GLN A 1 109 ? -24.714 1.468 16.656 1.00 98.00 109 GLN A C 1
ATOM 935 O O . GLN A 1 109 ? -25.595 0.943 17.339 1.00 98.00 109 GLN A O 1
ATOM 940 N N . LEU A 1 110 ? -23.421 1.371 16.981 1.00 98.31 110 LEU A N 1
ATOM 941 C CA . LEU A 1 110 ? -22.955 0.810 18.252 1.00 98.31 110 LEU A CA 1
ATOM 942 C C . LEU A 1 110 ? -23.162 1.798 19.404 1.00 98.31 110 LEU A C 1
ATOM 944 O O . LEU A 1 110 ? -23.660 1.385 20.446 1.00 98.31 110 LEU A O 1
ATOM 948 N N . GLU A 1 111 ? -22.875 3.084 19.194 1.00 98.38 111 GLU A N 1
ATOM 949 C CA . GLU A 1 111 ? -23.109 4.153 20.175 1.00 98.38 111 GLU A CA 1
ATOM 950 C C . GLU A 1 111 ? -24.598 4.255 20.569 1.00 98.38 111 GLU A C 1
ATOM 952 O O . GLU A 1 111 ? -24.940 4.374 21.746 1.00 98.38 111 GLU A O 1
ATOM 957 N N . ASP A 1 112 ? -25.510 4.140 19.599 1.00 97.94 112 ASP A N 1
ATOM 958 C CA . ASP A 1 112 ? -26.955 4.150 19.859 1.00 97.94 112 ASP A CA 1
ATOM 959 C C . ASP A 1 112 ? -27.423 2.900 20.627 1.00 97.94 112 ASP A C 1
ATOM 961 O O . ASP A 1 112 ? -28.236 3.003 21.551 1.00 97.94 112 ASP A O 1
ATOM 965 N N . LYS A 1 113 ? -26.862 1.722 20.316 1.00 98.00 113 LYS A N 1
ATOM 966 C CA . LYS A 1 113 ? -27.123 0.479 21.067 1.00 98.00 113 LYS A CA 1
ATOM 967 C C . LYS A 1 113 ? -26.565 0.525 22.487 1.00 98.00 113 LYS A C 1
ATOM 969 O O . LYS A 1 113 ? -27.185 -0.026 23.394 1.00 98.00 113 LYS A O 1
ATOM 974 N N . GLU A 1 114 ? -25.422 1.171 22.697 1.00 98.06 114 GLU A N 1
ATOM 975 C CA . GLU A 1 114 ? -24.837 1.365 24.025 1.00 98.06 114 GLU A CA 1
ATOM 976 C C . GLU A 1 114 ? -25.749 2.240 24.899 1.00 98.06 114 GLU A C 1
ATOM 978 O O . GLU A 1 114 ? -26.068 1.858 26.027 1.00 98.06 114 GLU A O 1
ATOM 983 N N . LYS A 1 115 ? -26.288 3.337 24.347 1.00 98.19 115 LYS A N 1
ATOM 984 C CA . LYS A 1 115 ? -27.302 4.175 25.017 1.00 98.19 115 LYS A CA 1
ATOM 985 C C . LYS A 1 115 ? -28.584 3.393 25.332 1.00 98.19 115 LYS A C 1
ATOM 987 O O . LYS A 1 115 ? -29.116 3.502 26.439 1.00 98.19 115 LYS A O 1
ATOM 992 N N . GLU A 1 116 ? -29.087 2.579 24.400 1.00 97.94 116 GLU A N 1
ATOM 993 C CA . GLU A 1 116 ? -30.267 1.729 24.636 1.00 97.94 116 GLU A CA 1
ATOM 994 C C . GLU A 1 116 ? -30.022 0.689 25.747 1.00 97.94 116 GLU A C 1
ATOM 996 O O . GLU A 1 116 ? -30.894 0.456 26.598 1.00 97.94 116 GLU A O 1
ATOM 1001 N N . LEU A 1 117 ? -28.825 0.097 25.782 1.00 97.81 117 LEU A N 1
ATOM 1002 C CA . LEU A 1 117 ? -28.406 -0.848 26.814 1.00 97.81 117 LEU A CA 1
ATOM 1003 C C . LEU A 1 117 ? -28.294 -0.160 28.179 1.00 97.81 117 LEU A C 1
ATOM 1005 O O . LEU A 1 117 ? -28.833 -0.683 29.155 1.00 97.81 117 LEU A O 1
ATOM 1009 N N . GLU A 1 118 ? -27.698 1.032 28.256 1.00 98.12 118 GLU A N 1
ATOM 1010 C CA . GLU A 1 118 ? -27.588 1.812 29.495 1.00 98.12 118 GLU A CA 1
ATOM 1011 C C . GLU A 1 118 ? -28.977 2.177 30.061 1.00 98.12 118 GLU A C 1
ATOM 1013 O O . GLU A 1 118 ? -29.251 1.996 31.253 1.00 98.12 118 GLU A O 1
ATOM 1018 N N . ILE A 1 119 ? -29.908 2.612 29.202 1.00 97.75 119 ILE A N 1
ATOM 1019 C CA . ILE A 1 119 ? -31.311 2.872 29.570 1.00 97.75 119 ILE A CA 1
ATOM 1020 C C . ILE A 1 119 ? -31.986 1.592 30.086 1.00 97.75 119 ILE A C 1
ATOM 1022 O O . ILE A 1 119 ? -32.713 1.620 31.085 1.00 97.75 119 ILE A O 1
ATOM 1026 N N . SER A 1 120 ? -31.755 0.459 29.422 1.00 97.31 120 SER A N 1
ATOM 1027 C CA . SER A 1 120 ? -32.320 -0.838 29.806 1.00 97.31 120 SER A CA 1
ATOM 1028 C C . SER A 1 120 ? -31.754 -1.343 31.137 1.00 97.31 120 SER A C 1
ATOM 1030 O O . SER A 1 120 ? -32.505 -1.850 31.973 1.00 97.31 120 SER A O 1
ATOM 1032 N N . GLN A 1 121 ? -30.462 -1.125 31.389 1.00 97.94 121 GLN A N 1
ATOM 1033 C CA . GLN A 1 121 ? -29.791 -1.441 32.647 1.00 97.94 121 GLN A CA 1
ATOM 1034 C C . GLN A 1 121 ? -30.326 -0.583 33.803 1.00 97.94 121 GLN A C 1
ATOM 1036 O O . GLN A 1 121 ? -30.642 -1.127 34.862 1.00 97.94 121 GLN A O 1
ATOM 1041 N N . LYS A 1 122 ? -30.517 0.729 33.596 1.00 98.19 122 LYS A N 1
ATOM 1042 C CA . LYS A 1 122 ? -31.144 1.629 34.584 1.00 98.19 122 LYS A CA 1
ATOM 1043 C C . LYS A 1 122 ? -32.559 1.155 34.951 1.00 98.19 122 LYS A C 1
ATOM 1045 O O . LYS A 1 122 ? -32.850 0.969 36.132 1.00 98.19 122 LYS A O 1
ATOM 1050 N N . LYS A 1 123 ? -33.399 0.837 33.954 1.00 98.12 123 LYS A N 1
ATOM 1051 C CA . LYS A 1 123 ? -34.753 0.271 34.159 1.00 98.12 123 LYS A CA 1
ATOM 1052 C C . LYS A 1 123 ? -34.737 -1.082 34.884 1.00 98.12 123 LYS A C 1
ATOM 1054 O O . LYS A 1 123 ? -35.633 -1.369 35.677 1.00 98.12 123 LYS A O 1
ATOM 1059 N N . TYR A 1 124 ? -33.746 -1.934 34.617 1.00 98.06 124 TYR A N 1
ATOM 1060 C CA . TYR A 1 124 ? -33.584 -3.213 35.312 1.00 98.06 124 TYR A CA 1
ATOM 1061 C C . TYR A 1 124 ? -33.219 -3.018 36.792 1.00 98.06 124 TYR A C 1
ATOM 1063 O O . TYR A 1 124 ? -33.824 -3.651 37.657 1.00 98.06 124 TYR A O 1
ATOM 1071 N N . LEU A 1 125 ? -32.284 -2.113 37.097 1.00 98.12 125 LEU A N 1
ATOM 1072 C CA . LEU A 1 125 ? -31.898 -1.784 38.473 1.00 98.12 125 LEU A CA 1
ATOM 1073 C C . LEU A 1 125 ? -33.059 -1.166 39.266 1.00 98.12 125 LEU A C 1
ATOM 1075 O O . LEU A 1 125 ? -33.274 -1.541 40.418 1.00 98.12 125 LEU A O 1
ATOM 1079 N N . GLU A 1 126 ? -33.849 -0.290 38.642 1.00 97.62 126 GLU A N 1
ATOM 1080 C CA . GLU A 1 126 ? -35.067 0.271 39.236 1.00 97.62 126 GLU A CA 1
ATOM 1081 C C . GLU A 1 126 ? -36.084 -0.826 39.593 1.00 97.62 126 GLU A C 1
ATOM 1083 O O . GLU A 1 126 ? -36.522 -0.920 40.741 1.00 97.62 126 GLU A O 1
ATOM 1088 N N . LYS A 1 127 ? -36.395 -1.727 38.649 1.00 97.88 127 LYS A N 1
ATOM 1089 C CA . LYS A 1 127 ? -37.282 -2.876 38.901 1.00 97.88 127 LYS A CA 1
ATOM 1090 C C . LYS A 1 127 ? -36.744 -3.813 39.979 1.00 97.88 127 LYS A C 1
ATOM 1092 O O . LYS A 1 127 ? -37.521 -4.314 40.787 1.00 97.88 127 LYS A O 1
ATOM 1097 N N . LYS A 1 128 ? -35.426 -4.036 40.030 1.00 97.50 128 LYS A N 1
ATOM 1098 C CA . LYS A 1 128 ? -34.785 -4.840 41.081 1.00 97.50 128 LYS A CA 1
ATOM 1099 C C . LYS A 1 128 ? -34.951 -4.195 42.464 1.00 97.50 128 LYS A C 1
ATOM 1101 O O . LYS A 1 128 ? -35.195 -4.911 43.431 1.00 97.50 128 LYS A O 1
ATOM 1106 N N . LYS A 1 129 ? -34.870 -2.862 42.559 1.00 97.81 129 LYS A N 1
ATOM 1107 C CA . LYS A 1 129 ? -35.152 -2.121 43.799 1.00 97.81 129 LYS A CA 1
ATOM 1108 C C . LYS A 1 129 ? -36.622 -2.264 44.217 1.00 97.81 129 LYS A C 1
ATOM 1110 O O . LYS A 1 129 ? -36.877 -2.590 45.370 1.00 97.81 129 LYS A O 1
ATOM 1115 N N . GLN A 1 130 ? -37.562 -2.085 43.286 1.00 97.44 130 GLN A N 1
ATOM 1116 C CA . GLN A 1 130 ? -39.001 -2.263 43.545 1.00 97.44 130 GLN A CA 1
ATOM 1117 C C . GLN A 1 130 ? -39.331 -3.693 44.009 1.00 97.44 130 GLN A C 1
ATOM 1119 O O . GLN A 1 130 ? -40.106 -3.876 44.942 1.00 97.44 130 GLN A O 1
ATOM 1124 N N . LEU A 1 131 ? -38.710 -4.713 43.403 1.00 97.69 131 LEU A N 1
ATOM 1125 C CA . LEU A 1 131 ? -38.879 -6.108 43.817 1.00 97.69 131 LEU A CA 1
ATOM 1126 C C . LEU A 1 131 ? -38.411 -6.334 45.263 1.00 97.69 131 LEU A C 1
ATOM 1128 O O . LEU A 1 131 ? -39.147 -6.924 46.048 1.00 97.69 131 LEU A O 1
ATOM 1132 N N . LEU A 1 132 ? -37.235 -5.813 45.629 1.00 97.88 132 LEU A N 1
ATOM 1133 C CA . LEU A 1 132 ? -36.708 -5.903 46.995 1.00 97.88 132 LEU A CA 1
ATOM 1134 C C . LEU A 1 132 ? -37.619 -5.197 48.016 1.00 97.88 132 LEU A C 1
ATOM 1136 O O . LEU A 1 132 ? -37.801 -5.689 49.128 1.00 97.88 132 LEU A O 1
ATOM 1140 N N . GLU A 1 133 ? -38.213 -4.064 47.641 1.00 97.25 133 GLU A N 1
ATOM 1141 C CA . GLU A 1 133 ? -39.186 -3.347 48.471 1.00 97.25 133 GLU A CA 1
ATOM 1142 C C . GLU A 1 133 ? -40.464 -4.178 48.688 1.00 97.25 133 GLU A C 1
ATOM 1144 O O . GLU A 1 133 ? -40.923 -4.323 49.822 1.00 97.25 133 GLU A O 1
ATOM 1149 N N . PHE A 1 134 ? -41.000 -4.811 47.637 1.00 97.25 134 PHE A N 1
ATOM 1150 C CA . PHE A 1 134 ? -42.138 -5.725 47.770 1.00 97.25 134 PHE A CA 1
ATOM 1151 C C . PHE A 1 134 ? -41.806 -6.973 48.601 1.00 97.25 134 PHE A C 1
ATOM 1153 O O . PHE A 1 134 ? -42.635 -7.392 49.406 1.00 97.25 134 PHE A O 1
ATOM 1160 N N . GLU A 1 135 ? -40.606 -7.547 48.476 1.00 97.25 135 GLU A N 1
ATOM 1161 C CA . GLU A 1 135 ? -40.159 -8.661 49.327 1.00 97.25 135 GLU A CA 1
ATOM 1162 C C . GLU A 1 135 ? -40.113 -8.273 50.814 1.00 97.25 135 GLU A C 1
ATOM 1164 O O . GLU A 1 135 ? -40.513 -9.064 51.670 1.00 97.25 135 GLU A O 1
ATOM 1169 N N . GLN A 1 136 ? -39.673 -7.052 51.139 1.00 97.25 136 GLN A N 1
ATOM 1170 C CA . GLN A 1 136 ? -39.699 -6.532 52.512 1.00 97.25 136 GLN A CA 1
ATOM 1171 C C . GLN A 1 136 ? -41.136 -6.325 53.012 1.00 97.25 136 GLN A C 1
ATOM 1173 O O . GLN A 1 136 ? -41.472 -6.782 54.105 1.00 97.25 136 GLN A O 1
ATOM 1178 N N . GLN A 1 137 ? -42.012 -5.720 52.202 1.00 96.94 137 GLN A N 1
ATOM 1179 C CA . GLN A 1 137 ? -43.429 -5.543 52.547 1.00 96.94 137 GLN A CA 1
ATOM 1180 C C . GLN A 1 137 ? -44.167 -6.881 52.737 1.00 96.94 137 GLN A C 1
ATOM 1182 O O . GLN A 1 137 ? -45.049 -6.981 53.590 1.00 96.94 137 GLN A O 1
ATOM 1187 N N . LEU A 1 138 ? -43.827 -7.913 51.956 1.00 96.69 138 LEU A N 1
ATOM 1188 C CA . LEU A 1 138 ? -44.386 -9.259 52.107 1.00 96.69 138 LEU A CA 1
ATOM 1189 C C . LEU A 1 138 ? -43.919 -9.917 53.408 1.00 96.69 138 LEU A C 1
ATOM 1191 O O . LEU A 1 138 ? -44.761 -10.422 54.145 1.00 96.69 138 LEU A O 1
ATOM 1195 N N . LYS A 1 139 ? -42.622 -9.844 53.737 1.00 96.75 139 LYS A N 1
ATOM 1196 C CA . LYS A 1 139 ? -42.087 -10.346 55.016 1.00 96.75 139 LYS A CA 1
ATOM 1197 C C . LYS A 1 139 ? -42.725 -9.655 56.222 1.00 96.75 139 LYS A C 1
ATOM 1199 O O . LYS A 1 139 ? -43.049 -10.329 57.196 1.00 96.75 139 LYS A O 1
ATOM 1204 N N . GLN A 1 140 ? -42.954 -8.341 56.143 1.00 95.88 140 GLN A N 1
ATOM 1205 C CA . GLN A 1 140 ? -43.661 -7.606 57.194 1.00 95.88 140 GLN A CA 1
ATOM 1206 C C . GLN A 1 140 ? -45.101 -8.112 57.348 1.00 95.88 140 GLN A C 1
ATOM 1208 O O . GLN A 1 140 ? -45.486 -8.507 58.442 1.00 95.88 140 GLN A O 1
ATOM 1213 N N . ARG A 1 141 ? -45.875 -8.209 56.255 1.00 95.44 141 ARG A N 1
ATOM 1214 C CA . ARG A 1 141 ? -47.250 -8.739 56.326 1.00 95.44 141 ARG A CA 1
ATOM 1215 C C . ARG A 1 141 ? -47.316 -10.189 56.803 1.00 95.44 141 ARG A C 1
ATOM 1217 O O . ARG A 1 141 ? -48.253 -10.541 57.506 1.00 95.44 141 ARG A O 1
ATOM 1224 N N . GLU A 1 142 ? -46.351 -11.029 56.438 1.00 95.44 142 GLU A N 1
ATOM 1225 C CA . GLU A 1 142 ? -46.266 -12.408 56.929 1.00 95.44 142 GLU A CA 1
ATOM 1226 C C . GLU A 1 142 ? -46.036 -12.443 58.449 1.00 95.44 142 GLU A C 1
ATOM 1228 O O . GLU A 1 142 ? -46.679 -13.221 59.153 1.00 95.44 142 GLU A O 1
ATOM 1233 N N . HIS A 1 143 ? -45.166 -11.571 58.966 1.00 94.62 143 HIS A N 1
ATOM 1234 C CA . HIS A 1 143 ? -44.960 -11.396 60.403 1.00 94.62 143 HIS A CA 1
ATOM 1235 C C . HIS A 1 143 ? -46.227 -10.876 61.103 1.00 94.62 143 HIS A C 1
ATOM 1237 O O . HIS A 1 143 ? -46.644 -11.448 62.109 1.00 94.62 143 HIS A O 1
ATOM 1243 N N . ASP A 1 144 ? -46.881 -9.851 60.551 1.00 95.31 144 ASP A N 1
ATOM 1244 C CA . ASP A 1 144 ? -48.101 -9.257 61.116 1.00 95.31 144 ASP A CA 1
ATOM 1245 C C . ASP A 1 144 ? -49.273 -10.257 61.138 1.00 95.31 144 ASP A C 1
ATOM 1247 O O . ASP A 1 144 ? -50.034 -10.309 62.108 1.00 95.31 144 ASP A O 1
ATOM 1251 N N . LEU A 1 145 ? -49.396 -11.098 60.102 1.00 93.88 145 LEU A N 1
ATOM 1252 C CA . LEU A 1 145 ? -50.377 -12.186 60.038 1.00 93.88 145 LEU A CA 1
ATOM 1253 C C . LEU A 1 145 ? -50.096 -13.258 61.094 1.00 93.88 145 LEU A C 1
ATOM 1255 O O . LEU A 1 145 ? -51.008 -13.607 61.836 1.00 93.88 145 LEU A O 1
ATOM 1259 N N . LYS A 1 146 ? -48.846 -13.725 61.226 1.00 94.50 146 LYS A N 1
ATOM 1260 C CA . LYS A 1 146 ? -48.455 -14.687 62.274 1.00 94.50 146 LYS A CA 1
ATOM 1261 C C . LYS A 1 146 ? -48.690 -14.129 63.677 1.00 94.50 146 LYS A C 1
ATOM 1263 O O . LYS A 1 146 ? -4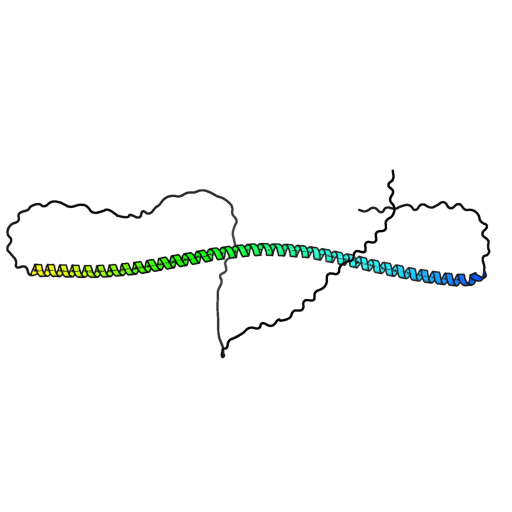9.183 -14.842 64.543 1.00 94.50 146 LYS A O 1
ATOM 1268 N N . PHE A 1 147 ? -48.381 -12.854 63.907 1.00 91.75 147 PHE A N 1
ATOM 1269 C CA . PHE A 1 147 ? -48.629 -12.190 65.188 1.00 91.75 147 PHE A CA 1
ATOM 1270 C C . PHE A 1 147 ? -50.132 -12.088 65.498 1.00 91.75 147 PHE A C 1
ATOM 1272 O O . PHE A 1 147 ? -50.559 -12.359 66.622 1.00 91.75 147 PHE A O 1
ATOM 1279 N N . SER A 1 148 ? -50.946 -11.761 64.490 1.00 90.38 148 SER A N 1
ATOM 1280 C CA . SER A 1 148 ? -52.409 -11.718 64.598 1.00 90.38 148 SER A CA 1
ATOM 1281 C C . SER A 1 148 ? -53.004 -13.106 64.865 1.00 90.38 148 SER A C 1
ATOM 1283 O O . SER A 1 148 ? -53.850 -13.251 65.744 1.00 90.38 148 SER A O 1
ATOM 1285 N N . GLU A 1 149 ? -52.523 -14.137 64.166 1.00 91.31 149 GLU A N 1
ATOM 1286 C CA . GLU A 1 149 ? -52.922 -15.534 64.361 1.00 91.31 149 GLU A CA 1
ATOM 1287 C C . GLU A 1 149 ? -52.577 -16.012 65.779 1.00 91.31 149 GLU A C 1
ATOM 1289 O O . GLU A 1 149 ? -53.466 -16.464 66.500 1.00 91.31 149 GLU A O 1
ATOM 1294 N N . LEU A 1 150 ? -51.338 -15.799 66.240 1.00 89.19 150 LEU A N 1
ATOM 1295 C CA . LEU A 1 150 ? -50.911 -16.104 67.611 1.00 89.19 150 LEU A CA 1
ATOM 1296 C C . LEU A 1 150 ? -51.761 -15.376 68.664 1.00 89.19 150 LEU A C 1
ATOM 1298 O O . LEU A 1 150 ? -52.182 -15.993 69.641 1.00 89.19 150 LEU A O 1
ATOM 1302 N N . THR A 1 151 ? -52.082 -14.098 68.445 1.00 88.44 151 THR A N 1
ATOM 1303 C CA . THR A 1 151 ? -52.945 -13.310 69.345 1.00 88.44 151 THR A CA 1
ATOM 1304 C C . THR A 1 151 ? -54.387 -13.845 69.360 1.00 88.44 151 THR A C 1
ATOM 1306 O O . THR A 1 151 ? -55.027 -13.911 70.415 1.00 88.44 151 THR A O 1
ATOM 1309 N N . SER A 1 152 ? -54.908 -14.285 68.210 1.00 86.31 152 SER A N 1
ATOM 1310 C CA . SER A 1 152 ? -56.235 -14.908 68.109 1.00 86.31 152 SER A CA 1
ATOM 1311 C C . SER A 1 152 ? -56.289 -16.276 68.805 1.00 86.31 152 SER A C 1
ATOM 1313 O O . SER A 1 152 ? -57.232 -16.559 69.541 1.00 86.31 152 SER A O 1
ATOM 1315 N N . LEU A 1 153 ? -55.234 -17.087 68.680 1.00 85.44 153 LEU A N 1
ATOM 1316 C CA . LEU A 1 153 ? -55.118 -18.371 69.369 1.00 85.44 153 LEU A CA 1
ATOM 1317 C C . LEU 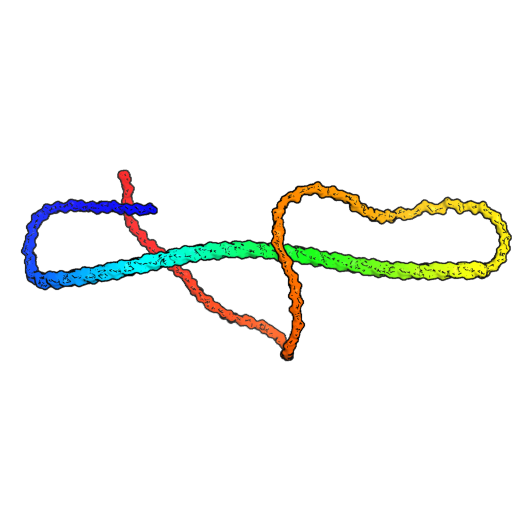A 1 153 ? -54.986 -18.172 70.884 1.00 85.44 153 LEU A C 1
ATOM 1319 O O . LEU A 1 153 ? -55.699 -18.822 71.648 1.00 85.44 153 LEU A O 1
ATOM 1323 N N . GLN A 1 154 ? -54.159 -17.223 71.330 1.00 81.81 154 GLN A N 1
ATOM 1324 C CA . GLN A 1 154 ? -54.000 -16.894 72.748 1.00 81.81 154 GLN A CA 1
ATOM 1325 C C . GLN A 1 154 ? -55.308 -16.398 73.384 1.00 81.81 154 GLN A C 1
ATOM 1327 O O . GLN A 1 154 ? -55.651 -16.828 74.485 1.00 81.81 154 GLN A O 1
ATOM 1332 N N . SER A 1 155 ? -56.067 -15.541 72.692 1.00 77.44 155 SER A N 1
ATOM 1333 C CA . SER A 1 155 ? -57.381 -15.093 73.175 1.00 77.44 155 SER A CA 1
ATOM 1334 C C . SER A 1 155 ? -58.433 -16.206 73.135 1.00 77.44 155 SER A C 1
ATOM 1336 O O . SER A 1 155 ? -59.262 -16.271 74.041 1.00 77.44 155 SER A O 1
ATOM 1338 N N . SER A 1 156 ? -58.362 -17.142 72.180 1.00 74.44 156 SER A N 1
ATOM 1339 C CA . SER A 1 156 ? -59.223 -18.336 72.177 1.00 74.44 156 SER A CA 1
ATOM 1340 C C . SER A 1 156 ? -58.947 -19.276 73.362 1.00 74.44 156 SER A C 1
ATOM 1342 O O . SER A 1 156 ? -59.892 -19.810 73.936 1.00 74.44 156 SER A O 1
ATOM 1344 N N . LEU A 1 157 ? -57.686 -19.407 73.803 1.00 65.81 157 LEU A N 1
ATOM 1345 C CA . LEU A 1 157 ? -57.316 -20.190 74.993 1.00 65.81 157 LEU A CA 1
ATOM 1346 C C . LEU A 1 157 ? -57.757 -19.547 76.319 1.00 65.81 157 LEU A C 1
ATOM 1348 O O . LEU A 1 157 ? -57.815 -20.239 77.333 1.00 65.81 157 LEU A O 1
ATOM 1352 N N . GLN A 1 158 ? -58.040 -18.241 76.336 1.00 59.28 158 GLN A N 1
ATOM 1353 C CA . GLN A 1 158 ? -58.490 -17.517 77.533 1.00 59.28 158 GLN A CA 1
ATOM 1354 C C . GLN A 1 158 ? -60.020 -17.427 77.655 1.00 59.28 158 GLN A C 1
ATOM 1356 O O . GLN A 1 158 ? -60.523 -16.931 78.663 1.00 59.28 158 GLN A O 1
ATOM 1361 N N . GLN A 1 159 ? -60.773 -17.918 76.666 1.00 49.34 159 GLN A N 1
ATOM 1362 C CA . GLN A 1 159 ? -62.230 -18.023 76.750 1.00 49.34 159 GLN A CA 1
ATOM 1363 C C . GLN A 1 159 ? -62.607 -19.146 77.739 1.00 49.34 159 GLN A C 1
ATOM 1365 O O . GLN A 1 159 ? -62.244 -20.302 77.505 1.00 49.34 159 GLN A O 1
ATOM 1370 N N . PRO A 1 160 ? -63.340 -18.865 78.835 1.00 49.19 160 PRO A N 1
ATOM 1371 C CA . PRO A 1 160 ? -63.838 -19.920 79.708 1.00 49.19 160 PRO A CA 1
ATOM 1372 C C . PRO A 1 160 ? -64.837 -20.798 78.946 1.00 49.19 160 PRO A C 1
ATOM 1374 O O . PRO A 1 160 ? -65.693 -20.293 78.219 1.00 49.19 160 PRO A O 1
ATOM 1377 N N . ILE A 1 161 ? -64.736 -22.116 79.137 1.00 46.53 161 ILE A N 1
ATOM 1378 C CA . ILE A 1 161 ? -65.581 -23.118 78.475 1.00 46.53 161 ILE A CA 1
ATOM 1379 C C . ILE A 1 161 ? -67.048 -22.891 78.872 1.00 46.53 161 ILE A C 1
ATOM 1381 O O . ILE A 1 161 ? -67.492 -23.326 79.934 1.00 46.53 161 ILE A O 1
ATOM 1385 N N . GLN A 1 162 ? -67.804 -22.216 78.008 1.00 49.12 162 GLN A N 1
ATOM 1386 C CA . GLN A 1 162 ? -69.258 -22.127 78.111 1.00 49.12 162 GLN A CA 1
ATOM 1387 C C . GLN A 1 162 ? -69.875 -23.450 77.623 1.00 49.12 162 GLN A C 1
ATOM 1389 O O . GLN A 1 162 ? -69.466 -23.960 76.575 1.00 49.12 162 GLN A O 1
ATOM 1394 N N . PRO A 1 163 ? -70.833 -24.041 78.359 1.00 46.41 163 PRO A N 1
ATOM 1395 C CA . PRO A 1 163 ? -71.398 -25.333 78.004 1.00 46.41 163 PRO A CA 1
ATOM 1396 C C . PRO A 1 163 ? -72.227 -25.263 76.717 1.00 46.41 163 PRO A C 1
ATOM 1398 O O . PRO A 1 163 ? -73.001 -24.336 76.484 1.00 46.41 163 PRO A O 1
ATOM 1401 N N . ILE A 1 164 ? -72.071 -26.305 75.903 1.00 39.00 164 ILE A N 1
ATOM 1402 C CA . ILE A 1 164 ? -72.735 -26.510 74.614 1.00 39.00 164 ILE A CA 1
ATOM 1403 C C . ILE A 1 164 ? -74.259 -26.391 74.760 1.00 39.00 164 ILE A C 1
ATOM 1405 O O . ILE A 1 164 ? -74.879 -27.206 75.443 1.00 39.00 164 ILE A O 1
ATOM 1409 N N . GLN A 1 165 ? -74.873 -25.455 74.031 1.00 50.12 165 GLN A N 1
ATOM 1410 C CA . GLN A 1 165 ? -76.309 -25.483 73.743 1.00 50.12 165 GLN A CA 1
ATOM 1411 C C . GLN A 1 165 ? -76.566 -25.516 72.232 1.00 50.12 165 GLN A C 1
ATOM 1413 O O . GLN A 1 165 ? -76.414 -24.527 71.525 1.00 50.12 165 GLN A O 1
ATOM 1418 N N . THR A 1 166 ? -76.970 -26.708 71.785 1.00 42.72 166 THR A N 1
ATOM 1419 C CA . THR A 1 166 ? -77.913 -27.002 70.688 1.00 42.72 166 THR A CA 1
ATOM 1420 C C . THR A 1 166 ? -77.780 -26.273 69.343 1.00 42.72 166 THR A C 1
ATOM 1422 O O . THR A 1 166 ? -78.130 -25.110 69.171 1.00 42.72 166 THR A O 1
ATOM 1425 N N . ILE A 1 167 ? -77.420 -27.077 68.343 1.00 40.38 167 ILE A N 1
ATOM 1426 C CA . ILE A 1 167 ? -77.369 -26.789 66.906 1.00 40.38 167 ILE A CA 1
ATOM 1427 C C . ILE A 1 167 ? -78.763 -26.471 66.325 1.00 40.38 167 ILE A C 1
ATOM 1429 O O . ILE A 1 167 ? -79.711 -27.222 66.546 1.00 40.38 167 ILE A O 1
ATOM 1433 N N . GLN A 1 168 ? -78.849 -25.440 65.476 1.00 44.44 168 GLN A N 1
ATOM 1434 C CA . GLN A 1 168 ? -79.935 -25.200 64.509 1.00 44.44 168 GLN A CA 1
ATOM 1435 C C . GLN A 1 168 ? -79.311 -24.751 63.166 1.00 44.44 168 GLN A C 1
ATOM 1437 O O . GLN A 1 168 ? -78.561 -23.774 63.165 1.00 44.44 168 GLN A O 1
ATOM 1442 N N . PRO A 1 169 ? -79.553 -25.441 62.031 1.00 39.47 169 PRO A N 1
ATOM 1443 C CA . PRO A 1 169 ? -78.882 -25.142 60.762 1.00 39.47 169 PRO A CA 1
ATOM 1444 C C . PRO A 1 169 ? -79.747 -24.305 59.798 1.00 39.47 169 PRO A C 1
ATOM 1446 O O . PRO A 1 169 ? -80.676 -24.826 59.185 1.00 39.47 169 PRO A O 1
ATOM 1449 N N . GLN A 1 170 ? -79.401 -23.029 59.581 1.00 48.72 170 GLN A N 1
ATOM 1450 C CA . GLN A 1 170 ? -79.949 -22.182 58.500 1.00 48.72 170 GLN A CA 1
ATOM 1451 C C . GLN A 1 170 ? -78.811 -21.330 57.900 1.00 48.72 170 GLN A C 1
ATOM 1453 O O . GLN A 1 170 ? -78.119 -20.621 58.619 1.00 48.72 170 GLN A O 1
ATOM 1458 N N . GLN A 1 171 ? -78.391 -21.560 56.651 1.00 40.22 171 GLN A N 1
ATOM 1459 C CA . GLN A 1 171 ? -78.977 -21.041 55.398 1.00 40.22 171 GLN A CA 1
ATOM 1460 C C . GLN A 1 171 ? -78.857 -19.515 55.180 1.00 40.22 171 GLN A C 1
ATOM 1462 O O . GLN A 1 171 ? -79.845 -18.797 55.253 1.00 40.22 171 GLN A O 1
ATOM 1467 N N . ILE A 1 172 ? -77.665 -19.058 54.771 1.00 45.41 172 ILE A N 1
ATOM 1468 C CA . ILE A 1 172 ? -77.434 -17.887 53.890 1.00 45.41 172 ILE A CA 1
ATOM 1469 C C . ILE A 1 172 ? -76.178 -18.245 53.063 1.00 45.41 172 ILE A C 1
ATOM 1471 O O . ILE A 1 172 ? -75.070 -18.194 53.579 1.00 45.41 172 ILE A O 1
ATOM 1475 N N . ILE A 1 173 ? -76.218 -18.836 51.864 1.00 40.69 173 ILE A N 1
ATOM 1476 C CA . ILE A 1 173 ? -76.871 -18.433 50.603 1.00 40.69 173 ILE A CA 1
ATOM 1477 C C . ILE A 1 173 ? -76.470 -17.015 50.139 1.00 40.69 173 ILE A C 1
ATOM 1479 O O . ILE A 1 173 ? -77.199 -16.044 50.273 1.00 40.69 173 ILE A O 1
ATOM 1483 N N . GLN A 1 174 ? -75.293 -16.964 49.503 1.00 35.91 174 GLN A N 1
ATOM 1484 C CA . GLN A 1 174 ? -75.143 -16.505 48.112 1.00 35.91 174 GLN A CA 1
ATOM 1485 C C . GLN A 1 174 ? -75.555 -15.054 47.762 1.00 35.91 174 GLN A C 1
ATOM 1487 O O . GLN A 1 174 ? -76.650 -14.805 47.266 1.00 35.91 174 GLN A O 1
ATOM 1492 N N . GLN A 1 175 ? -74.588 -14.134 47.877 1.00 44.72 175 GLN A N 1
ATOM 1493 C CA . GLN A 1 175 ? -74.368 -12.908 47.071 1.00 44.72 175 GLN A CA 1
ATOM 1494 C C . GLN A 1 175 ? -73.011 -12.326 47.534 1.00 44.72 175 GLN A C 1
ATOM 1496 O O . GLN A 1 175 ? -72.805 -12.155 48.724 1.00 44.72 175 GLN A O 1
ATOM 1501 N N . SER A 1 176 ? -71.988 -12.100 46.705 1.00 36.50 176 SER A N 1
ATOM 1502 C CA . SER A 1 176 ? -71.982 -11.212 45.538 1.00 36.50 176 SER A CA 1
ATOM 1503 C C . SER A 1 176 ? -70.841 -11.555 44.553 1.00 36.50 176 SER A C 1
ATOM 1505 O O . SER A 1 176 ? -69.684 -11.639 44.970 1.00 36.50 176 SER A O 1
ATOM 1507 N N . PRO A 1 177 ? -71.119 -11.710 43.243 1.00 41.56 177 PRO A N 1
ATOM 1508 C CA . PRO A 1 177 ? -70.096 -11.813 42.206 1.00 41.56 177 PRO A CA 1
ATOM 1509 C C . PRO A 1 177 ? -70.065 -10.566 41.301 1.00 41.56 177 PRO A C 1
ATOM 1511 O O . PRO A 1 177 ? -71.021 -10.343 40.562 1.00 41.56 177 PRO A O 1
ATOM 1514 N N . ARG A 1 178 ? -68.952 -9.806 41.284 1.00 45.41 178 ARG A N 1
ATOM 1515 C CA . ARG A 1 178 ? -68.426 -9.010 40.134 1.00 45.41 178 ARG A CA 1
ATOM 1516 C C . ARG A 1 178 ? -67.347 -8.004 40.567 1.00 45.41 178 ARG A C 1
ATOM 1518 O O . ARG A 1 178 ? -67.675 -6.988 41.163 1.00 45.41 178 ARG A O 1
ATOM 1525 N N . ALA A 1 179 ? -66.111 -8.195 40.099 1.00 43.28 179 ALA A N 1
ATOM 1526 C CA . ALA A 1 179 ? -65.214 -7.095 39.718 1.00 43.28 179 ALA A CA 1
ATOM 1527 C C . ALA A 1 179 ? -64.088 -7.600 38.789 1.00 43.28 179 ALA A C 1
ATOM 1529 O O . ALA A 1 179 ? -63.192 -8.314 39.215 1.00 43.28 179 ALA A O 1
ATOM 1530 N N . LEU A 1 180 ? -64.185 -7.231 37.506 1.00 46.47 180 LEU A N 1
ATOM 1531 C CA . LEU A 1 180 ? -63.098 -7.046 36.521 1.00 46.47 180 LEU A CA 1
ATOM 1532 C C . LEU A 1 180 ? -61.911 -8.042 36.556 1.00 46.47 180 LEU A C 1
ATOM 1534 O O . LEU A 1 180 ? -60.944 -7.887 37.287 1.00 46.47 180 LEU A O 1
ATOM 1538 N N . LYS A 1 181 ? -61.892 -9.080 35.710 1.00 41.47 181 LYS A N 1
ATOM 1539 C CA . LYS A 1 181 ? -61.452 -8.992 34.295 1.00 41.47 181 LYS A CA 1
ATOM 1540 C C . LYS A 1 181 ? -60.287 -8.011 34.045 1.00 41.47 181 LYS A C 1
ATOM 1542 O O . LYS A 1 181 ? -60.547 -6.865 33.703 1.00 41.47 181 LYS A O 1
ATOM 1547 N N . GLN A 1 182 ? -59.043 -8.510 34.046 1.00 47.62 182 GLN A N 1
ATOM 1548 C CA . GLN A 1 182 ? -58.029 -8.238 32.998 1.00 47.62 182 GLN A CA 1
ATOM 1549 C C . GLN A 1 182 ? -56.769 -9.123 33.166 1.00 47.62 182 GLN A C 1
ATOM 1551 O O . GLN A 1 182 ? -55.681 -8.665 33.505 1.00 47.62 182 GLN A O 1
ATOM 1556 N N . ARG A 1 183 ? -56.888 -10.425 32.864 1.00 42.72 183 ARG A N 1
ATOM 1557 C CA . ARG A 1 183 ? -55.709 -11.260 32.562 1.00 42.72 183 ARG A CA 1
ATOM 1558 C C . ARG A 1 183 ? -55.154 -10.831 31.198 1.00 42.72 183 ARG A C 1
ATOM 1560 O O . ARG A 1 183 ? -55.697 -11.229 30.172 1.00 42.72 183 ARG A O 1
ATOM 1567 N N . LYS A 1 184 ? -54.070 -10.049 31.170 1.00 51.50 184 LYS A N 1
ATOM 1568 C CA . LYS A 1 184 ? -53.260 -9.869 29.952 1.00 51.50 184 LYS A CA 1
ATOM 1569 C C . LYS A 1 184 ? -52.387 -11.105 29.737 1.00 51.50 184 LYS A C 1
ATOM 1571 O O . LYS A 1 184 ? -51.243 -11.155 30.173 1.00 51.50 184 LYS A O 1
ATOM 1576 N N . SER A 1 185 ? -52.937 -12.104 29.053 1.00 49.12 185 SER A N 1
ATOM 1577 C CA . SER A 1 185 ? -52.139 -13.153 28.419 1.00 49.12 185 SER A CA 1
ATOM 1578 C C . SER A 1 185 ? -51.363 -12.544 27.247 1.00 49.12 185 SER A C 1
ATOM 1580 O O . SER A 1 185 ? -51.951 -12.245 26.206 1.00 49.12 185 SER A O 1
ATOM 1582 N N . ILE A 1 186 ? -50.054 -12.349 27.405 1.00 55.53 186 ILE A N 1
ATOM 1583 C CA . ILE A 1 186 ? -49.173 -12.043 26.273 1.00 55.53 186 ILE A CA 1
ATOM 1584 C C . ILE A 1 186 ? -48.937 -13.365 25.542 1.00 55.53 186 ILE A C 1
ATOM 1586 O O . ILE A 1 186 ? -48.268 -14.258 26.056 1.00 55.53 186 ILE A O 1
ATOM 1590 N N . ALA A 1 187 ? -49.565 -13.514 24.377 1.00 52.72 187 ALA A N 1
ATOM 1591 C CA . ALA A 1 187 ? -49.456 -14.718 23.567 1.00 52.72 187 ALA A CA 1
ATOM 1592 C C . ALA A 1 187 ? -48.071 -14.814 22.897 1.00 52.72 187 ALA A C 1
ATOM 1594 O O . ALA A 1 187 ? -47.583 -13.802 22.381 1.00 52.72 187 ALA A O 1
ATOM 1595 N N . PRO A 1 188 ? -47.461 -16.010 22.809 1.00 52.84 188 PRO A N 1
ATOM 1596 C CA . PRO A 1 188 ? -46.345 -16.237 21.905 1.00 52.84 188 PRO A CA 1
ATOM 1597 C C . PRO A 1 188 ? -46.887 -16.289 20.471 1.00 52.84 188 PRO A C 1
ATOM 1599 O O . PRO A 1 188 ? -47.605 -17.215 20.091 1.00 52.84 188 PRO A O 1
ATOM 1602 N N . ARG A 1 189 ? -46.563 -15.281 19.657 1.00 50.41 189 ARG A N 1
ATOM 1603 C CA . ARG A 1 189 ? -46.940 -15.261 18.239 1.00 50.41 189 ARG A CA 1
ATOM 1604 C C . ARG A 1 189 ? -45.984 -16.162 17.445 1.00 50.41 189 ARG A C 1
ATOM 1606 O O . ARG A 1 189 ? -44.906 -15.734 17.051 1.00 50.41 189 ARG A O 1
ATOM 1613 N N . MET A 1 190 ? -46.390 -17.412 17.231 1.00 42.97 190 MET A N 1
ATOM 1614 C CA . MET A 1 190 ? -45.817 -18.312 16.222 1.00 42.97 190 MET A CA 1
ATOM 1615 C C . MET A 1 190 ? -46.682 -18.263 14.958 1.00 42.97 190 MET A C 1
ATOM 1617 O O . MET A 1 190 ? -47.886 -18.497 15.046 1.00 42.97 190 MET A O 1
ATOM 1621 N N . SER A 1 191 ? -46.070 -17.910 13.823 1.00 45.06 191 SER A N 1
ATOM 1622 C CA . SER A 1 191 ? -46.557 -17.903 12.420 1.00 45.06 191 SER A CA 1
ATOM 1623 C C . SER A 1 191 ? -45.888 -16.720 11.695 1.00 45.06 191 SER A C 1
ATOM 1625 O O . SER A 1 191 ? -45.779 -15.645 12.275 1.00 45.06 191 SER A O 1
ATOM 1627 N N . VAL A 1 192 ? -45.394 -16.821 10.459 1.00 51.25 192 VAL A N 1
ATOM 1628 C CA . VAL A 1 192 ? -45.373 -17.933 9.486 1.00 51.25 192 VAL A CA 1
ATOM 1629 C C . VAL A 1 192 ? -44.097 -17.840 8.641 1.00 51.25 192 VAL A C 1
ATOM 1631 O O . VAL A 1 192 ? -43.505 -16.770 8.522 1.00 51.25 192 VAL A O 1
ATOM 1634 N N . LEU A 1 193 ? -43.695 -18.960 8.033 1.00 42.41 193 LEU A N 1
ATOM 1635 C CA . LEU A 1 193 ? -42.687 -18.967 6.973 1.00 42.41 193 LEU A CA 1
ATOM 1636 C C . LEU A 1 193 ? -43.212 -18.233 5.729 1.00 42.41 193 LEU A C 1
ATOM 1638 O O . LEU A 1 193 ? -44.325 -18.512 5.288 1.00 42.41 193 LEU A O 1
ATOM 1642 N N . SER A 1 194 ? -42.366 -17.401 5.119 1.00 47.19 194 SER A N 1
ATOM 1643 C CA . SER A 1 194 ? -42.532 -16.923 3.741 1.00 47.19 194 SER A CA 1
ATOM 1644 C C . SER A 1 194 ? -41.237 -17.178 2.975 1.00 47.19 194 SER A C 1
ATOM 1646 O O . SER A 1 194 ? -40.225 -16.518 3.199 1.00 47.19 194 SER A O 1
ATOM 1648 N N . SER A 1 195 ? -41.266 -18.181 2.104 1.00 43.62 195 SER A N 1
ATOM 1649 C CA . SER A 1 195 ? -40.136 -18.669 1.312 1.00 43.62 195 SER A CA 1
ATOM 1650 C C . SER A 1 195 ? -40.246 -18.238 -0.153 1.00 43.62 195 SER A C 1
ATOM 1652 O O . SER A 1 195 ? -41.166 -18.700 -0.822 1.00 43.62 195 SER A O 1
ATOM 1654 N N . SER A 1 196 ? -39.300 -17.427 -0.646 1.00 43.97 196 SER A N 1
ATOM 1655 C CA . SER A 1 196 ? -38.965 -17.178 -2.074 1.00 43.97 196 SER A CA 1
ATOM 1656 C C . SER A 1 196 ? -38.095 -15.909 -2.190 1.00 43.97 196 SER A C 1
ATOM 1658 O O . SER A 1 196 ? -38.359 -14.968 -1.451 1.00 43.97 196 SER A O 1
ATOM 1660 N N . SER A 1 197 ? -37.133 -15.724 -3.104 1.00 47.94 197 SER A N 1
ATOM 1661 C CA . SER A 1 197 ? -36.390 -16.641 -3.992 1.00 47.94 197 SER A CA 1
ATOM 1662 C C . SER A 1 197 ? -35.361 -15.834 -4.818 1.00 47.94 197 SER A C 1
ATOM 1664 O O . SER A 1 197 ? -35.772 -15.029 -5.650 1.00 47.94 197 SER A O 1
ATOM 1666 N N . SER A 1 198 ? -34.059 -16.078 -4.639 1.00 49.00 198 SER A N 1
ATOM 1667 C CA . SER A 1 198 ? -32.945 -15.687 -5.539 1.00 49.00 198 SER A CA 1
ATOM 1668 C C . SER A 1 198 ? -31.646 -16.261 -4.925 1.00 49.00 198 SER A C 1
ATOM 1670 O O . SER A 1 198 ? -31.371 -16.001 -3.761 1.00 49.00 198 SER A O 1
ATOM 1672 N N . ILE A 1 199 ? -30.888 -17.207 -5.506 1.00 50.47 199 ILE A N 1
ATOM 1673 C CA . ILE A 1 199 ? -30.282 -17.279 -6.855 1.00 50.47 199 ILE A CA 1
ATOM 1674 C C . ILE A 1 199 ? -29.396 -16.030 -7.051 1.00 50.47 199 ILE A C 1
ATOM 1676 O O . ILE A 1 199 ? -29.942 -14.939 -7.121 1.00 50.47 199 ILE A O 1
ATOM 1680 N N . SER A 1 200 ? -28.056 -16.087 -7.070 1.00 46.97 200 SER A N 1
ATOM 1681 C CA . SER A 1 200 ? -27.168 -17.068 -7.729 1.00 46.97 200 SER A CA 1
ATOM 1682 C C . SER A 1 200 ? -25.742 -17.171 -7.131 1.00 46.97 200 SER A C 1
ATOM 1684 O O . SER A 1 200 ? -25.249 -16.213 -6.553 1.00 46.97 200 SER A O 1
ATOM 1686 N N . SER A 1 201 ? -25.078 -18.314 -7.394 1.00 46.56 201 SER A N 1
ATOM 1687 C CA . SER A 1 201 ? -23.618 -18.546 -7.604 1.00 46.56 201 SER A CA 1
ATOM 1688 C C . SER A 1 201 ? -22.563 -17.949 -6.634 1.00 46.56 201 SER A C 1
ATOM 1690 O O . SER A 1 201 ? -22.481 -16.737 -6.517 1.00 46.56 201 SER A O 1
ATOM 1692 N N . SER A 1 202 ? -21.650 -18.648 -5.933 1.00 44.41 202 SER A N 1
ATOM 1693 C CA . SER A 1 202 ? -20.926 -19.944 -6.057 1.00 44.41 202 SER A CA 1
ATOM 1694 C C . SER A 1 202 ? -19.445 -19.836 -6.490 1.00 44.41 202 SER A C 1
ATOM 1696 O O . SER A 1 202 ? -19.151 -19.940 -7.677 1.00 44.41 202 SER A O 1
ATOM 1698 N N . SER A 1 203 ? -18.514 -19.777 -5.522 1.00 48.81 203 SER A N 1
ATOM 1699 C CA . SER A 1 203 ? -17.127 -20.284 -5.664 1.00 48.81 203 SER A CA 1
ATOM 1700 C C . SER A 1 203 ? -16.340 -20.297 -4.336 1.00 48.81 203 SER A C 1
ATOM 1702 O O . SER A 1 203 ? -15.889 -19.259 -3.867 1.00 48.81 203 SER A O 1
ATOM 1704 N N . SER A 1 204 ? -16.173 -21.497 -3.763 1.00 49.38 204 SER A N 1
ATOM 1705 C CA . SER A 1 204 ? -14.877 -22.110 -3.383 1.00 49.38 204 SER A CA 1
ATOM 1706 C C . SER A 1 204 ? -13.815 -21.223 -2.694 1.00 49.38 204 SER A C 1
ATOM 1708 O O . SER A 1 204 ? -13.232 -20.355 -3.326 1.00 49.38 204 SER A O 1
ATOM 1710 N N . SER A 1 205 ? -13.487 -21.393 -1.403 1.00 47.09 205 SER A N 1
ATOM 1711 C CA . SER A 1 205 ? -12.618 -22.465 -0.843 1.00 47.09 205 SER A CA 1
ATOM 1712 C C . SER A 1 205 ? -11.235 -22.536 -1.535 1.00 47.09 205 SER A C 1
ATOM 1714 O O . SER A 1 205 ? -11.190 -22.661 -2.752 1.00 47.09 205 SER A O 1
ATOM 1716 N N . THR A 1 206 ? -10.068 -22.437 -0.880 1.00 46.12 206 THR A N 1
ATOM 1717 C CA . THR A 1 206 ? -9.645 -22.594 0.538 1.00 46.12 206 THR A CA 1
ATOM 1718 C C . THR A 1 206 ? -8.354 -21.792 0.820 1.00 46.12 206 THR A C 1
ATOM 1720 O O . THR A 1 206 ? -7.629 -21.563 -0.138 1.00 46.12 206 THR A O 1
ATOM 1723 N N . VAL A 1 207 ? -7.994 -21.494 2.090 1.00 48.34 207 VAL A N 1
ATOM 1724 C CA . VAL A 1 207 ? -6.637 -21.698 2.699 1.00 48.34 207 VAL A CA 1
ATOM 1725 C C . VAL A 1 207 ? -6.518 -21.086 4.121 1.00 48.34 207 VAL A C 1
ATOM 1727 O O . VAL A 1 207 ? -6.950 -19.970 4.377 1.00 48.34 207 VAL A O 1
ATOM 1730 N N . SER A 1 208 ? -5.939 -21.882 5.032 1.00 50.78 208 SER A N 1
ATOM 1731 C CA . SER A 1 208 ? -5.248 -21.618 6.322 1.00 50.78 208 SER A CA 1
ATOM 1732 C C . SER A 1 208 ? -5.354 -20.231 6.998 1.00 50.78 208 SER A C 1
ATOM 1734 O O . SER A 1 208 ? -4.922 -19.226 6.454 1.00 50.78 208 SER A O 1
ATOM 1736 N N . LYS A 1 209 ? -5.872 -20.095 8.232 1.00 51.66 209 LYS A N 1
ATOM 1737 C CA . LYS A 1 209 ? -5.275 -20.508 9.535 1.00 51.66 209 LYS A CA 1
ATOM 1738 C C . LYS A 1 209 ? -3.812 -20.071 9.761 1.00 51.66 209 LYS A C 1
ATOM 1740 O O . LYS A 1 209 ? -2.919 -20.752 9.279 1.00 51.66 209 LYS A O 1
ATOM 1745 N N . ILE A 1 210 ? -3.595 -19.077 10.637 1.00 56.25 210 ILE A N 1
ATOM 1746 C CA . ILE A 1 210 ? -2.560 -19.019 11.705 1.00 56.25 210 ILE A CA 1
ATOM 1747 C C . ILE A 1 210 ? -2.964 -17.906 12.711 1.00 56.25 210 ILE A C 1
ATOM 1749 O O . ILE A 1 210 ? -3.424 -16.851 12.274 1.00 56.25 210 ILE A O 1
ATOM 1753 N N . PRO A 1 211 ? -2.850 -18.107 14.043 1.00 56.22 211 PRO A N 1
ATOM 1754 C CA . PRO A 1 211 ? -3.279 -17.123 15.043 1.00 56.22 211 PRO A CA 1
ATOM 1755 C C . PRO A 1 211 ? -2.151 -16.188 15.518 1.00 56.22 211 PRO A C 1
ATOM 1757 O O . PRO A 1 211 ? -0.995 -16.590 15.649 1.00 56.22 211 PRO A O 1
ATOM 1760 N N . ARG A 1 212 ? -2.511 -14.946 15.875 1.00 46.09 212 ARG A N 1
ATOM 1761 C CA . ARG A 1 212 ? -1.621 -13.987 16.556 1.00 46.09 212 ARG A CA 1
ATOM 1762 C C . ARG A 1 212 ? -1.296 -14.458 17.983 1.00 46.09 212 ARG A C 1
ATOM 1764 O O . ARG A 1 212 ? -2.205 -14.830 18.723 1.00 46.09 212 ARG A O 1
ATOM 1771 N N . LYS A 1 213 ? -0.034 -14.328 18.409 1.00 57.03 213 LYS A N 1
ATOM 1772 C CA . LYS A 1 213 ? 0.360 -14.301 19.830 1.00 57.03 213 LYS A CA 1
ATOM 1773 C C . LYS A 1 213 ? 1.140 -13.023 20.134 1.00 57.03 213 LYS A C 1
ATOM 1775 O O . LYS A 1 213 ? 2.134 -12.726 19.484 1.00 57.03 213 LYS A O 1
ATOM 1780 N N . SER A 1 214 ? 0.665 -12.293 21.133 1.00 46.41 214 SER A N 1
ATOM 1781 C CA . SER A 1 214 ? 1.308 -11.133 21.748 1.00 46.41 214 SER A CA 1
ATOM 1782 C C . SER A 1 214 ? 2.278 -11.554 22.851 1.00 46.41 214 SER A C 1
ATOM 1784 O O . SER A 1 214 ? 1.926 -12.427 23.642 1.00 46.41 214 SER A O 1
ATOM 1786 N N . LEU A 1 215 ? 3.406 -10.856 22.993 1.00 53.00 215 LEU A N 1
ATOM 1787 C CA . LEU A 1 215 ? 4.166 -10.749 24.245 1.00 53.00 215 LEU A CA 1
ATOM 1788 C C . LEU A 1 215 ? 4.666 -9.294 24.371 1.00 53.00 215 LEU A C 1
ATOM 1790 O O . LEU A 1 215 ? 5.119 -8.728 23.378 1.00 53.00 215 LEU A O 1
ATOM 1794 N N . ILE A 1 216 ? 4.537 -8.685 25.555 1.00 52.88 216 ILE A N 1
ATOM 1795 C CA . ILE A 1 216 ? 4.961 -7.296 25.859 1.00 52.88 216 ILE A CA 1
ATOM 1796 C C . ILE A 1 216 ? 5.923 -7.292 27.101 1.00 52.88 216 ILE A C 1
ATOM 1798 O O . ILE A 1 216 ? 6.421 -8.377 27.400 1.00 52.88 216 ILE A O 1
ATOM 1802 N N . PRO A 1 217 ? 6.303 -6.162 27.767 1.00 56.06 217 PRO A N 1
ATOM 1803 C CA . PRO A 1 217 ? 7.696 -5.796 28.114 1.00 56.06 217 PRO A CA 1
ATOM 1804 C C . PRO A 1 217 ? 7.918 -5.922 29.662 1.00 56.06 217 PRO A C 1
ATOM 1806 O O . PRO A 1 217 ? 7.239 -6.781 30.226 1.00 56.06 217 PRO A O 1
ATOM 1809 N N . PRO A 1 218 ? 8.734 -5.133 30.426 1.00 57.88 218 PRO A N 1
ATOM 1810 C CA . PRO A 1 218 ? 9.686 -4.030 30.143 1.00 57.88 218 PRO A CA 1
ATOM 1811 C C . PRO A 1 218 ? 11.064 -4.184 30.846 1.00 57.88 218 PRO A C 1
ATOM 1813 O O . PRO A 1 218 ? 11.378 -5.268 31.315 1.00 57.88 218 PRO A O 1
ATOM 1816 N N . THR A 1 219 ? 11.878 -3.109 30.928 1.00 48.25 219 THR A N 1
ATOM 1817 C CA . THR A 1 219 ? 12.148 -2.356 32.193 1.00 48.25 219 THR A CA 1
ATOM 1818 C C . THR A 1 219 ? 13.193 -1.226 32.048 1.00 48.25 219 THR A C 1
ATOM 1820 O O . THR A 1 219 ? 14.279 -1.487 31.549 1.00 48.25 219 THR A O 1
ATOM 1823 N N . SER A 1 220 ? 12.878 -0.043 32.623 1.00 49.03 220 SER A N 1
ATOM 1824 C CA . SER A 1 220 ? 13.768 0.957 33.293 1.00 49.03 220 SER A CA 1
ATOM 1825 C C . SER A 1 220 ? 14.951 1.613 32.516 1.00 49.03 220 SER A C 1
ATOM 1827 O O . SER A 1 220 ? 15.526 1.015 31.625 1.00 49.03 220 SER A O 1
ATOM 1829 N N . THR A 1 221 ? 15.410 2.850 32.795 1.00 48.34 221 THR A N 1
ATOM 1830 C CA . THR A 1 221 ? 15.473 3.574 34.091 1.00 48.34 221 THR A CA 1
ATOM 1831 C C . THR A 1 221 ? 15.703 5.102 33.912 1.00 48.34 221 THR A C 1
ATOM 1833 O O . THR A 1 221 ? 16.613 5.431 33.170 1.00 48.34 221 THR A O 1
ATOM 1836 N N . LYS A 1 222 ? 14.960 5.968 34.651 1.00 51.53 222 LYS A N 1
ATOM 1837 C CA . LYS A 1 222 ? 15.301 7.322 35.232 1.00 51.53 222 LYS A CA 1
ATOM 1838 C C . LYS A 1 222 ? 15.948 8.440 34.343 1.00 51.53 222 LYS A C 1
ATOM 1840 O O . LYS A 1 222 ? 16.647 8.143 33.395 1.00 51.53 222 LYS A O 1
ATOM 1845 N N . GLU A 1 223 ? 15.791 9.761 34.570 1.00 53.53 223 GLU A N 1
ATOM 1846 C CA . GLU A 1 223 ? 15.381 10.558 35.755 1.00 53.53 223 GLU A CA 1
ATOM 1847 C C . GLU A 1 223 ? 14.895 12.010 35.399 1.00 53.53 223 GLU A C 1
ATOM 1849 O O . GLU A 1 223 ? 15.349 12.564 34.408 1.00 53.53 223 GLU A O 1
ATOM 1854 N N . ASN A 1 224 ? 14.016 12.603 36.239 1.00 47.50 224 ASN A N 1
ATOM 1855 C CA . ASN A 1 224 ? 13.703 14.040 36.540 1.00 47.50 224 ASN A CA 1
ATOM 1856 C C . ASN A 1 224 ? 13.491 15.123 35.417 1.00 47.50 224 ASN A C 1
ATOM 1858 O O . ASN A 1 224 ? 14.385 15.350 34.617 1.00 47.50 224 ASN A O 1
ATOM 1862 N N . ILE A 1 225 ? 12.342 15.832 35.243 1.00 47.88 225 ILE A N 1
ATOM 1863 C CA . ILE A 1 225 ? 11.529 16.771 36.107 1.00 47.88 225 ILE A CA 1
ATOM 1864 C C . ILE A 1 225 ? 12.013 18.259 36.054 1.00 47.88 225 ILE A C 1
ATOM 1866 O O . ILE A 1 225 ? 13.200 18.458 36.289 1.00 47.88 225 ILE A O 1
ATOM 1870 N N . PRO A 1 226 ? 11.160 19.325 35.920 1.00 49.41 226 PRO A N 1
ATOM 1871 C CA . PRO A 1 226 ? 9.810 19.459 35.313 1.00 49.41 226 PRO A CA 1
ATOM 1872 C C . PRO A 1 226 ? 9.511 20.810 34.555 1.00 49.41 226 PRO A C 1
ATOM 1874 O O . PRO A 1 226 ? 10.301 21.743 34.544 1.00 49.41 226 PRO A O 1
ATOM 1877 N N . ASN A 1 227 ? 8.292 20.930 34.002 1.00 42.75 227 ASN A N 1
ATOM 1878 C CA . ASN A 1 227 ? 7.439 22.134 33.823 1.00 42.75 227 ASN A CA 1
ATOM 1879 C C . ASN A 1 227 ? 8.043 23.553 33.618 1.00 42.75 227 ASN A C 1
ATOM 1881 O O . ASN A 1 227 ? 8.455 24.202 34.576 1.00 42.75 227 ASN A O 1
ATOM 1885 N N . SER A 1 228 ? 7.755 24.182 32.468 1.00 42.16 228 SER A N 1
ATOM 1886 C CA . SER A 1 228 ? 6.762 25.284 32.420 1.00 42.16 228 SER A CA 1
ATOM 1887 C C . SER A 1 228 ? 6.400 25.739 30.994 1.00 42.16 228 SER A C 1
ATOM 1889 O O . SER A 1 228 ? 7.118 25.551 30.022 1.00 42.16 228 SER A O 1
ATOM 1891 N N . SER A 1 229 ? 5.190 26.276 30.919 1.00 41.59 229 SER A N 1
ATOM 1892 C CA . SER A 1 229 ? 4.369 26.727 29.794 1.00 41.59 229 SER A CA 1
ATOM 1893 C C . SER A 1 229 ? 4.899 27.854 28.885 1.00 41.59 229 SER A C 1
ATOM 1895 O O . SER A 1 229 ? 5.673 28.695 29.322 1.00 41.59 229 SER A O 1
ATOM 1897 N N . PHE A 1 230 ? 4.221 27.963 27.730 1.00 43.97 230 PHE A N 1
ATOM 1898 C CA . PHE A 1 230 ? 3.927 29.149 26.895 1.00 43.97 230 PHE A CA 1
ATOM 1899 C C . PHE A 1 230 ? 4.659 29.385 25.555 1.00 43.97 230 PHE A C 1
ATOM 1901 O O . PHE A 1 230 ? 5.872 29.486 25.453 1.00 43.97 230 PHE A O 1
ATOM 1908 N N . SER A 1 231 ? 3.794 29.629 24.560 1.00 42.47 231 SER A N 1
ATOM 1909 C CA . SER A 1 231 ? 3.938 30.477 23.369 1.00 42.47 231 SER A CA 1
ATOM 1910 C C . SER A 1 231 ? 4.888 30.108 22.219 1.00 42.47 231 SER A C 1
ATOM 1912 O O . SER A 1 231 ? 6.052 30.480 22.168 1.00 42.47 231 SER A O 1
ATOM 1914 N N . SER A 1 232 ? 4.262 29.562 21.170 1.00 37.88 232 SER A N 1
ATOM 1915 C CA . SER A 1 232 ? 4.232 30.159 19.821 1.00 37.88 232 SER A CA 1
ATOM 1916 C C . SER A 1 232 ? 5.519 30.799 19.268 1.00 37.88 232 SER A C 1
ATOM 1918 O O . SER A 1 232 ? 5.753 31.991 19.453 1.00 37.88 232 SER A O 1
ATOM 1920 N N . THR A 1 233 ? 6.248 30.059 18.430 1.00 39.97 233 THR A N 1
ATOM 1921 C CA . THR A 1 233 ? 6.766 30.533 17.122 1.00 39.97 233 THR A CA 1
ATOM 1922 C C . THR A 1 233 ? 7.415 29.359 16.381 1.00 39.97 233 THR A C 1
ATOM 1924 O O . THR A 1 233 ? 8.585 29.053 16.593 1.00 39.97 233 THR A O 1
ATOM 1927 N N . GLN A 1 234 ? 6.680 28.684 15.486 1.00 45.72 234 GLN A N 1
ATOM 1928 C CA . GLN A 1 234 ? 7.346 27.815 14.508 1.00 45.72 234 GLN A CA 1
ATOM 1929 C C . GLN A 1 234 ? 7.947 28.685 13.405 1.00 45.72 234 GLN A C 1
ATOM 1931 O O . GLN A 1 234 ? 7.244 29.328 12.628 1.00 45.72 234 GLN A O 1
ATOM 1936 N N . SER A 1 235 ? 9.275 28.725 13.390 1.00 48.38 235 SER A N 1
ATOM 1937 C CA . SER A 1 235 ? 10.078 29.444 12.414 1.00 48.38 235 SER A CA 1
ATOM 1938 C C . SER A 1 235 ? 10.107 28.719 11.066 1.00 48.38 235 SER A C 1
ATOM 1940 O O . SER A 1 235 ? 10.123 27.492 10.975 1.00 48.38 235 SER A O 1
ATOM 1942 N N . SER A 1 236 ? 10.134 29.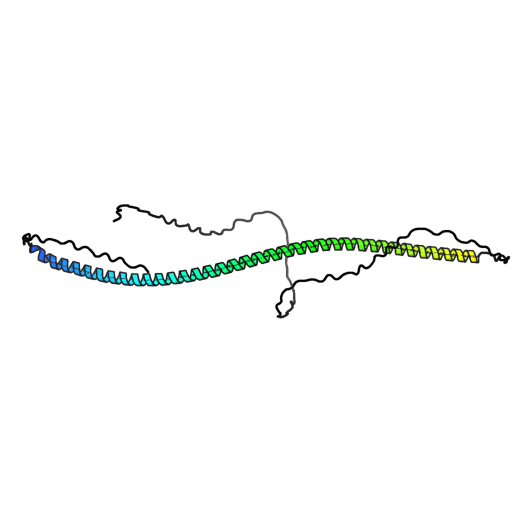499 9.987 1.00 40.91 236 SER A N 1
ATOM 1943 C CA . SER A 1 236 ? 10.156 28.998 8.613 1.00 40.91 236 SER A CA 1
ATOM 1944 C C . SER A 1 236 ? 11.476 28.289 8.278 1.00 40.91 236 SER A C 1
ATOM 1946 O O . SER A 1 236 ? 12.498 28.943 8.033 1.00 40.91 236 SER A O 1
ATOM 1948 N N . LEU A 1 237 ? 11.457 26.958 8.184 1.00 51.19 237 LEU A N 1
ATOM 1949 C CA . LEU A 1 237 ? 12.591 26.169 7.700 1.00 51.19 237 LEU A CA 1
ATOM 1950 C C . LEU A 1 237 ? 12.468 25.846 6.204 1.00 51.19 237 LEU A C 1
ATOM 1952 O O . LEU A 1 237 ? 11.911 24.839 5.788 1.00 51.19 237 LEU A O 1
ATOM 1956 N N . LYS A 1 238 ? 13.057 26.749 5.414 1.00 46.72 238 LYS A N 1
ATOM 1957 C CA . LYS A 1 238 ? 13.880 26.486 4.219 1.00 46.72 238 LYS A CA 1
ATOM 1958 C C . LYS A 1 238 ? 13.691 25.118 3.524 1.00 46.72 238 LYS A C 1
ATOM 1960 O O . LYS A 1 238 ? 14.326 24.139 3.902 1.00 46.72 238 LYS A O 1
ATOM 1965 N N . SER A 1 239 ? 13.089 25.133 2.336 1.00 55.03 239 SER A N 1
ATOM 1966 C CA . SER A 1 239 ? 13.672 24.414 1.193 1.00 55.03 239 SER A CA 1
ATOM 1967 C C . SER A 1 239 ? 13.590 25.288 -0.065 1.00 55.03 239 SER A C 1
ATOM 1969 O O . SER A 1 239 ? 12.558 25.881 -0.367 1.00 55.03 239 SER A O 1
ATOM 1971 N N . LYS A 1 240 ? 14.721 25.456 -0.763 1.00 51.81 240 LYS A N 1
ATOM 1972 C CA . LYS A 1 240 ? 14.794 26.194 -2.034 1.00 51.81 240 LYS A CA 1
ATOM 1973 C C . LYS A 1 240 ? 14.648 25.194 -3.177 1.00 51.81 240 LYS A C 1
ATOM 1975 O O . LYS A 1 240 ? 15.638 24.590 -3.577 1.00 51.81 240 LYS A O 1
ATOM 1980 N N . ILE A 1 241 ? 13.439 25.044 -3.709 1.00 62.78 241 ILE A N 1
ATOM 1981 C CA . ILE A 1 241 ? 13.215 24.336 -4.976 1.00 62.78 241 ILE A CA 1
ATOM 1982 C C . ILE A 1 241 ? 13.601 25.287 -6.125 1.00 62.78 241 ILE A C 1
ATOM 1984 O O . ILE A 1 241 ? 13.048 26.388 -6.195 1.00 62.78 241 ILE A O 1
ATOM 1988 N N . PRO A 1 242 ? 14.534 24.923 -7.025 1.00 61.41 242 PRO A N 1
ATOM 1989 C CA . PRO A 1 242 ? 14.865 25.758 -8.174 1.00 61.41 242 PRO A CA 1
ATOM 1990 C C . PRO A 1 242 ? 13.730 25.741 -9.205 1.00 61.41 242 PRO A C 1
ATOM 1992 O O . PRO A 1 242 ? 13.493 24.732 -9.867 1.00 61.41 242 PRO A O 1
ATOM 1995 N N . GLN A 1 243 ? 13.055 26.876 -9.388 1.00 55.69 243 GLN A N 1
ATOM 1996 C CA . GLN A 1 243 ? 12.156 27.077 -10.525 1.00 55.69 243 GLN A CA 1
ATOM 1997 C C . GLN A 1 243 ? 12.968 27.070 -11.829 1.00 55.69 243 GLN A C 1
ATOM 1999 O O . GLN A 1 243 ? 13.687 28.027 -12.126 1.00 55.69 243 GLN A O 1
ATOM 2004 N N . ARG A 1 244 ? 12.838 26.014 -12.640 1.00 54.94 244 ARG A N 1
ATOM 2005 C CA . ARG A 1 244 ? 13.241 26.060 -14.052 1.00 54.94 244 ARG A CA 1
ATOM 2006 C C . ARG A 1 244 ? 12.102 26.653 -14.881 1.00 54.94 244 ARG A C 1
ATOM 2008 O O . ARG A 1 244 ? 10.960 26.217 -14.786 1.00 54.94 244 ARG A O 1
ATOM 2015 N N . ARG A 1 245 ? 12.432 27.691 -15.653 1.00 61.88 245 ARG A N 1
ATOM 2016 C CA . ARG A 1 245 ? 11.505 28.432 -16.522 1.00 61.88 245 ARG A CA 1
ATOM 2017 C C . ARG A 1 245 ? 11.005 27.562 -17.685 1.00 61.88 245 ARG A C 1
ATOM 2019 O O . ARG A 1 245 ? 11.800 26.777 -18.200 1.00 61.88 245 ARG A O 1
ATOM 2026 N N . PRO A 1 246 ? 9.778 27.785 -18.189 1.00 62.06 246 PRO A N 1
ATOM 2027 C CA . PRO A 1 246 ? 9.408 27.341 -19.525 1.00 62.06 246 PRO A CA 1
ATOM 2028 C C . PRO A 1 246 ? 10.152 28.193 -20.566 1.00 62.06 246 PRO A C 1
ATOM 2030 O O . PRO A 1 246 ? 10.070 29.424 -20.550 1.00 62.06 246 PRO A O 1
ATOM 2033 N N . THR A 1 247 ? 10.891 27.559 -21.473 1.00 59.53 247 THR A N 1
ATOM 2034 C CA . THR A 1 247 ? 11.438 28.231 -22.660 1.00 59.53 247 THR A CA 1
ATOM 2035 C C . THR A 1 247 ? 10.350 28.367 -23.714 1.00 59.53 247 THR A C 1
ATOM 2037 O O . THR A 1 247 ? 9.911 27.378 -24.295 1.00 59.53 247 THR A O 1
ATOM 2040 N N . ILE A 1 248 ? 9.930 29.606 -23.964 1.00 54.03 248 ILE A N 1
ATOM 2041 C CA . ILE A 1 248 ? 9.010 29.958 -25.047 1.00 54.03 248 ILE A CA 1
ATOM 2042 C C . ILE A 1 248 ? 9.735 29.732 -26.379 1.00 54.03 248 ILE A C 1
ATOM 2044 O O . ILE A 1 248 ? 10.685 30.448 -26.696 1.00 54.03 248 ILE A O 1
ATOM 2048 N N . LEU A 1 249 ? 9.284 28.749 -27.161 1.00 56.97 249 LEU A N 1
ATOM 2049 C CA . LEU A 1 249 ? 9.679 28.609 -28.561 1.00 56.97 249 LEU A CA 1
ATOM 2050 C C . LEU A 1 249 ? 8.996 29.715 -29.372 1.00 56.97 249 LEU A C 1
ATOM 2052 O O . LEU A 1 249 ? 7.790 29.676 -29.608 1.00 56.97 249 LEU A O 1
ATOM 2056 N N . VAL A 1 250 ? 9.775 30.719 -29.774 1.00 53.84 250 VAL A N 1
ATOM 2057 C CA . VAL A 1 250 ? 9.304 31.795 -30.651 1.00 53.84 250 VAL A CA 1
ATOM 2058 C C . VAL A 1 250 ? 9.230 31.271 -32.083 1.00 53.84 250 VAL A C 1
ATOM 2060 O O . VAL A 1 250 ? 10.242 30.951 -32.703 1.00 53.84 250 VAL A O 1
ATOM 2063 N N . SER A 1 251 ? 8.012 31.201 -32.609 1.00 43.81 251 SER A N 1
ATOM 2064 C CA . SER A 1 251 ? 7.722 30.849 -33.995 1.00 43.81 251 SER A CA 1
ATOM 2065 C C . SER A 1 251 ? 8.053 32.008 -34.942 1.00 43.81 251 SER A C 1
ATOM 2067 O O . SER A 1 251 ? 7.257 32.937 -35.096 1.00 43.81 251 SER A O 1
ATOM 2069 N N . SER A 1 252 ? 9.196 31.935 -35.624 1.00 49.28 252 SER A N 1
ATOM 2070 C CA . SER A 1 252 ? 9.527 32.840 -36.733 1.00 49.28 252 SER A CA 1
ATOM 2071 C C . SER A 1 252 ? 8.809 32.412 -38.014 1.00 49.28 252 SER A C 1
ATOM 2073 O O . SER A 1 252 ? 9.380 31.754 -38.883 1.00 49.28 252 SER A O 1
ATOM 2075 N N . ILE A 1 253 ? 7.537 32.793 -38.127 1.00 49.31 253 ILE A N 1
ATOM 2076 C CA . ILE A 1 253 ? 6.791 32.754 -39.389 1.00 49.31 253 ILE A CA 1
ATOM 2077 C C . ILE A 1 253 ? 7.407 33.804 -40.315 1.00 49.31 253 ILE A C 1
ATOM 2079 O O . ILE A 1 253 ? 7.351 34.991 -40.006 1.00 49.31 253 ILE A O 1
ATOM 2083 N N . ASN A 1 254 ? 7.960 33.386 -41.455 1.00 49.59 254 ASN A N 1
ATOM 2084 C CA . ASN A 1 254 ? 8.358 34.314 -42.511 1.00 49.59 254 ASN A CA 1
ATOM 2085 C C . ASN A 1 254 ? 7.705 33.902 -43.834 1.00 49.59 254 ASN A C 1
ATOM 2087 O O . ASN A 1 254 ? 8.219 33.086 -44.597 1.00 49.59 254 ASN A O 1
ATOM 2091 N N . SER A 1 255 ? 6.507 34.437 -44.059 1.00 47.06 255 SER A N 1
ATOM 2092 C CA . SER A 1 255 ? 5.663 34.159 -45.216 1.00 47.06 255 SER A CA 1
ATOM 2093 C C . SER A 1 255 ? 5.856 35.214 -46.309 1.00 47.06 255 SER A C 1
ATOM 2095 O O . SER A 1 255 ? 5.296 36.302 -46.214 1.00 47.06 255 SER A O 1
ATOM 2097 N N . ASN A 1 256 ? 6.566 34.856 -47.380 1.00 48.44 256 ASN A N 1
ATOM 2098 C CA . ASN A 1 256 ? 6.469 35.498 -48.695 1.00 48.44 256 ASN A CA 1
ATOM 2099 C C . ASN A 1 256 ? 6.261 34.369 -49.716 1.00 48.44 256 ASN A C 1
ATOM 2101 O O . ASN A 1 256 ? 7.166 33.574 -49.935 1.00 48.44 256 ASN A O 1
ATOM 2105 N N . SER A 1 257 ? 5.047 34.074 -50.181 1.00 49.16 257 SER A N 1
ATOM 2106 C CA . SER A 1 257 ? 4.147 34.906 -50.999 1.00 49.16 257 SER A CA 1
ATOM 2107 C C . SER A 1 257 ? 4.683 35.133 -52.427 1.00 49.16 257 SER A C 1
ATOM 2109 O O . SER A 1 257 ? 5.504 36.004 -52.691 1.00 49.16 257 SER A O 1
ATOM 2111 N N . SER A 1 258 ? 4.240 34.287 -53.364 1.00 53.22 258 SER A N 1
ATOM 2112 C CA . SER A 1 258 ? 4.017 34.589 -54.794 1.00 53.22 258 SER A CA 1
ATOM 2113 C C . SER A 1 258 ? 3.569 33.324 -55.546 1.00 53.22 258 SER A C 1
ATOM 2115 O O . SER A 1 258 ? 4.049 32.244 -55.235 1.00 53.22 258 SER A O 1
ATOM 2117 N N . GLY A 1 259 ? 2.649 33.476 -56.516 1.00 47.47 259 GLY A N 1
ATOM 2118 C CA . GLY A 1 259 ? 2.335 32.526 -57.610 1.00 47.47 259 GLY A CA 1
ATOM 2119 C C . GLY A 1 259 ? 2.011 31.063 -57.232 1.00 47.47 259 GLY A C 1
ATOM 2120 O O . GLY A 1 259 ? 2.898 30.302 -56.887 1.00 47.47 259 GLY A O 1
ATOM 2121 N N . GLY A 1 260 ? 0.787 30.540 -57.342 1.00 49.94 260 GLY A N 1
ATOM 2122 C CA . GLY A 1 260 ? -0.342 30.969 -58.171 1.00 49.94 260 GLY A CA 1
ATOM 2123 C C . GLY A 1 260 ? -0.327 30.307 -59.560 1.00 49.94 260 GLY A C 1
ATOM 2124 O O . GLY A 1 260 ? 0.738 30.073 -60.118 1.00 49.94 260 GLY A O 1
ATOM 2125 N N . ILE A 1 261 ? -1.530 30.106 -60.119 1.00 53.97 261 ILE A N 1
ATOM 2126 C CA . ILE A 1 261 ? -1.861 29.551 -61.452 1.00 53.97 261 ILE A CA 1
ATOM 2127 C C . ILE A 1 261 ? -2.141 28.035 -61.479 1.00 53.97 261 ILE A C 1
ATOM 2129 O O . ILE A 1 261 ? -1.268 27.180 -61.587 1.00 53.97 261 ILE A O 1
ATOM 2133 N N . SER A 1 262 ? -3.448 27.763 -61.436 1.00 58.00 262 SER A N 1
ATOM 2134 C CA . SER A 1 262 ? -4.121 26.557 -61.927 1.00 58.00 262 SER A CA 1
ATOM 2135 C C . SER A 1 262 ? -3.918 26.372 -63.438 1.00 58.00 262 SER A C 1
ATOM 2137 O O . SER A 1 262 ? -3.805 27.367 -64.154 1.00 58.00 262 SER A O 1
ATOM 2139 N N . GLN A 1 263 ? -3.979 25.132 -63.932 1.00 62.22 263 GLN A N 1
ATOM 2140 C CA . GLN A 1 263 ? -4.254 24.851 -65.345 1.00 62.22 263 GLN A CA 1
ATOM 2141 C C . GLN A 1 263 ? -5.382 23.823 -65.493 1.00 62.22 263 GLN A C 1
ATOM 2143 O O . GLN A 1 263 ? -5.245 22.673 -65.077 1.00 62.22 263 GLN A O 1
ATOM 2148 N N . ASN A 1 264 ? -6.467 24.273 -66.129 1.00 49.59 264 ASN A N 1
ATOM 2149 C CA . ASN A 1 264 ? -6.831 23.711 -67.432 1.00 49.59 264 ASN A CA 1
ATOM 2150 C C . ASN A 1 264 ? -5.976 24.407 -68.505 1.00 49.59 264 ASN A C 1
ATOM 2152 O O . ASN A 1 264 ? -5.592 25.573 -68.246 1.00 49.59 264 ASN A O 1
#

Secondary structure (DSSP, 8-state):
------PPP--PPPP-----------GGGHHHHHHHHHHHHHHHHHHHHHHHHHHHHHHHHHHHHHHHHHHHHHHHHHHHHHHHHHHHHHHHHHHHHHHHHHHHHHHHHHHHHHHHHHHHHHHHHHHHHHHHHHHHHHHHHHHHHHHHHHHHHHHHHTS--PPP-------------------------------------------------------------------------------PPP------------------

Foldseek 3Di:
DDDDDDDDDDDDDDDDDDDPPPPPPPCVCVVVVVVVVVVVVVVVVVVVVVVVVVVVVVVVVVVVVVVVVVVVVVVVVVVVVVVVVVVVVVVVVVVVVVVVVVVVVVVVVVVVVVVVVVVVVVVVVVVVVVVVVVVVVVVVVVVVVVVVVVVVVVVVVVDPDDDDDDDDDDDDDDDDDDDDDDDPDPDDDDDDDDDDDDDDDDDDDDDDDDDDDDDDDDDDDDDDDDDDDDDDDDDDDDDDDDDDDDDDDDDPDDDDDDDDDDDD

Sequence (264 aa):
MNKELFTPNKRKKISYTEEPIDRGINFDNVSNLDEQLFEIECQREENRQEKEKIKFEEQRIQLKEKELNEKEFRLDEKEFEIEDEKEKLRQLAVELNQTVSEIEIKTKQLEDKEKELEISQKKYLEKKKQLLEFEQQLKQREHDLKFSELTSLQSSLQQPIQPIQTIQPQQIIQQSPRALKQRKSIAPRMSVLSSSSSISSSSSSTVSKIPRKSLIPPTSTKENIPNSSFSSTQSSLKSKIPQRRPTILVSSINSNSSGGISQN

Radius of gyration: 59.66 Å; chains: 1; bounding box: 134×64×164 Å